Protein AF-A0A3L6SNG1-F1 (afdb_monomer)

Nearest PDB structures (foldseek):
  6ur2-assembly1_A  TM=4.550E-01  e=5.299E-01  Geobacillus stearothermophilus
  4ds4-assembly1_A  TM=4.408E-01  e=6.503E-01  Geobacillus kaustophilus HTA426

InterPro domains:
  IPR027806 Harbinger transposase-derived nuclease domain [PF13359] (177-344)
  IPR045249 Putative nuclease HARBI1-like [PTHR22930] (48-344)

pLDDT: mean 82.24, std 19.88, range [29.55, 98.56]

Foldseek 3Di:
DDDDDDDDDDDDDDDDDDDDDDPPPDPPDPDDDDDDPLVVLLVLLVVLPDDPQSNDPCSQQVFDPVLLVVLLVQQVPQLCVLCVVVPFPAFLVRHGDDSSRLSSLLSNCQQVLDQLVSSCSSRVHDSVSSVSSNLSSLVSCVVRLVVLQAADDPVVQVVLQVLLCVPLVDHLERWAKDKDWQFADDPPDPPDCQQQAPVGTRTKMKIFTATQLLATHDIDTLGHRHDFPQVSCCPDPVNVCVVVCNPQVDWDDDPPDDPPDIQTRAHEYEPSHDDDSRYDYQDPDPDDDPVSVSVNRSSVVRNVSNVVSVVVLCNRRVSRVDHHYPDDSVVVRSSSVSSSSSVSSCVVVVTPSDPPPVVVVVPD

Structure (mmCIF, N/CA/C/O backbone):
data_AF-A0A3L6SNG1-F1
#
_entry.id   AF-A0A3L6SNG1-F1
#
loop_
_atom_site.group_PDB
_atom_site.id
_atom_site.type_symbol
_atom_site.label_atom_id
_atom_site.label_alt_id
_atom_site.label_comp_id
_atom_site.label_asym_id
_atom_site.label_entity_id
_atom_site.label_seq_id
_atom_site.pdbx_PDB_ins_code
_atom_site.Cartn_x
_atom_site.Cartn_y
_atom_site.Cartn_z
_atom_si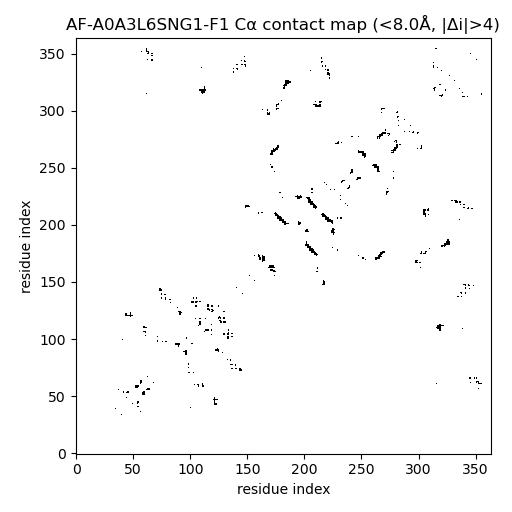te.occupancy
_atom_site.B_iso_or_equiv
_atom_site.auth_seq_id
_atom_site.auth_comp_id
_atom_site.auth_asym_id
_atom_site.auth_atom_id
_atom_site.pdbx_PDB_model_num
ATOM 1 N N . MET A 1 1 ? 42.641 -11.233 -76.410 1.00 40.47 1 MET A N 1
ATOM 2 C CA . MET A 1 1 ? 44.031 -11.012 -75.963 1.00 40.47 1 MET A CA 1
ATOM 3 C C . MET A 1 1 ? 44.508 -12.249 -75.218 1.00 40.47 1 MET A C 1
ATOM 5 O O . MET A 1 1 ? 43.863 -12.643 -74.260 1.00 40.47 1 MET A O 1
ATOM 9 N N . ALA A 1 2 ? 45.592 -12.864 -75.681 1.00 36.88 2 ALA A N 1
ATOM 10 C CA . ALA A 1 2 ? 46.462 -13.746 -74.895 1.00 36.88 2 ALA A CA 1
ATOM 11 C C . ALA A 1 2 ? 47.822 -13.006 -74.772 1.00 36.88 2 ALA A C 1
ATOM 13 O O . ALA A 1 2 ? 48.064 -12.143 -75.624 1.00 36.88 2 ALA A O 1
ATOM 14 N N . PRO A 1 3 ? 48.693 -13.273 -73.771 1.00 44.22 3 PRO A N 1
ATOM 15 C CA . PRO A 1 3 ? 49.344 -14.581 -73.668 1.00 44.22 3 PRO A CA 1
ATOM 16 C C . PRO A 1 3 ? 49.613 -15.124 -72.249 1.00 44.22 3 PRO A C 1
ATOM 18 O O . PRO A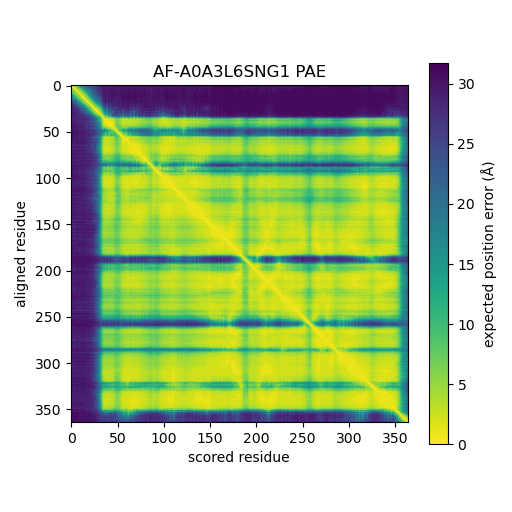 1 3 ? 49.761 -14.403 -71.267 1.00 44.22 3 PRO A O 1
ATOM 21 N N . LEU A 1 4 ? 49.766 -16.449 -72.215 1.00 41.97 4 LEU A N 1
ATOM 22 C CA . LEU A 1 4 ? 50.391 -17.261 -71.171 1.00 41.97 4 LEU A CA 1
ATOM 23 C C . LEU A 1 4 ? 51.931 -17.235 -71.310 1.00 41.97 4 LEU A C 1
ATOM 25 O O . LEU A 1 4 ? 52.454 -17.364 -72.416 1.00 41.97 4 LEU A O 1
ATOM 29 N N . ARG A 1 5 ? 52.651 -17.170 -70.184 1.00 36.56 5 ARG A N 1
ATOM 30 C CA . ARG A 1 5 ? 54.054 -17.603 -69.958 1.00 36.56 5 ARG A CA 1
ATOM 31 C C . ARG A 1 5 ? 54.128 -18.007 -68.478 1.00 36.56 5 ARG A C 1
ATOM 33 O O . ARG A 1 5 ? 53.522 -17.332 -67.663 1.00 36.56 5 ARG A O 1
ATOM 40 N N . GLY A 1 6 ? 54.808 -19.041 -68.002 1.00 34.81 6 GLY A N 1
ATOM 41 C CA . GLY A 1 6 ? 55.804 -19.967 -68.531 1.00 34.81 6 GLY A CA 1
ATOM 42 C C . GLY A 1 6 ? 56.365 -20.737 -67.318 1.00 34.81 6 GLY A C 1
ATOM 43 O O . GLY A 1 6 ? 56.317 -20.247 -66.193 1.00 34.81 6 GLY A O 1
ATOM 44 N N . ALA A 1 7 ? 56.816 -21.968 -67.534 1.00 34.78 7 ALA A N 1
ATOM 45 C CA . ALA A 1 7 ? 56.984 -23.005 -66.519 1.00 34.78 7 ALA A CA 1
ATOM 46 C C . ALA A 1 7 ? 58.338 -23.037 -65.764 1.00 34.78 7 ALA A C 1
ATOM 48 O O . ALA A 1 7 ? 59.358 -22.571 -66.259 1.00 34.78 7 ALA A O 1
ATOM 49 N N . ASN A 1 8 ? 58.312 -23.787 -64.649 1.00 33.97 8 ASN A N 1
ATOM 50 C CA . ASN A 1 8 ? 59.353 -24.660 -64.067 1.00 33.97 8 ASN A CA 1
ATOM 51 C C . ASN A 1 8 ? 60.577 -24.079 -63.328 1.00 33.97 8 ASN A C 1
ATOM 53 O O . ASN A 1 8 ? 61.503 -23.564 -63.945 1.00 33.97 8 ASN A O 1
ATOM 57 N N . ARG A 1 9 ? 60.720 -24.473 -62.045 1.00 33.94 9 ARG A N 1
ATOM 58 C CA . ARG A 1 9 ? 61.833 -25.336 -61.571 1.00 33.94 9 ARG A CA 1
ATOM 59 C C . ARG A 1 9 ? 61.641 -25.847 -60.129 1.00 33.94 9 ARG A C 1
ATOM 61 O O . ARG A 1 9 ? 61.506 -25.079 -59.188 1.00 33.94 9 ARG A O 1
ATOM 68 N N . ARG A 1 10 ? 61.696 -27.177 -59.974 1.00 37.53 10 ARG A N 1
ATOM 69 C CA . ARG A 1 10 ? 61.865 -27.927 -58.710 1.00 37.53 10 ARG A CA 1
ATOM 70 C C . ARG A 1 10 ? 63.306 -27.803 -58.189 1.00 37.53 10 ARG A C 1
ATOM 72 O O . ARG A 1 10 ? 64.216 -27.909 -59.007 1.00 37.53 10 ARG A O 1
ATOM 79 N N . LYS A 1 11 ? 63.512 -27.789 -56.859 1.00 33.72 11 LYS A N 1
ATOM 80 C CA . LYS A 1 11 ? 64.652 -28.450 -56.173 1.00 33.72 11 LYS A CA 1
ATOM 81 C C . LYS A 1 11 ? 64.389 -28.698 -54.662 1.00 33.72 11 LYS A C 1
ATOM 83 O O . LYS A 1 11 ? 64.161 -27.767 -53.911 1.00 33.72 11 LYS A O 1
ATOM 88 N N . ARG A 1 12 ? 64.401 -30.000 -54.323 1.00 30.02 12 ARG A N 1
ATOM 89 C CA . ARG A 1 12 ? 64.713 -30.788 -53.094 1.00 30.02 12 ARG A CA 1
ATOM 90 C C . ARG A 1 12 ? 64.570 -30.238 -51.645 1.00 30.02 12 ARG A C 1
ATOM 92 O O . ARG A 1 12 ? 65.152 -29.225 -51.293 1.00 30.02 12 ARG A O 1
ATOM 99 N N . LYS A 1 13 ? 63.920 -31.083 -50.812 1.00 36.22 13 LYS A N 1
ATOM 100 C CA . LYS A 1 13 ? 63.938 -31.217 -49.325 1.00 36.22 13 LYS A CA 1
ATOM 101 C C . LYS A 1 13 ? 65.333 -31.615 -48.771 1.00 36.22 13 LYS A C 1
ATOM 103 O O . LYS A 1 13 ? 66.110 -32.175 -49.548 1.00 36.22 13 LYS A O 1
ATOM 108 N N . PRO A 1 14 ? 65.637 -31.376 -47.475 1.00 38.41 14 PRO A N 1
ATOM 109 C CA . PRO A 1 14 ? 65.323 -32.292 -46.343 1.00 38.41 14 PRO A CA 1
ATOM 110 C C . PRO A 1 14 ? 64.703 -31.505 -45.148 1.00 38.41 14 PRO A C 1
ATOM 112 O O . PRO A 1 14 ? 64.623 -30.291 -45.227 1.00 38.41 14 PRO A O 1
ATOM 115 N N . GLU A 1 15 ? 64.141 -32.024 -44.054 1.00 29.70 15 GLU A N 1
ATOM 116 C CA . GLU A 1 15 ? 64.206 -33.305 -43.342 1.00 29.70 15 GLU A CA 1
ATOM 117 C C . GLU A 1 15 ? 62.973 -33.419 -42.401 1.00 29.70 15 GLU A C 1
ATOM 119 O O . GLU A 1 15 ? 62.236 -32.453 -42.209 1.00 29.70 15 GLU A O 1
ATOM 124 N N . ARG A 1 16 ? 62.694 -34.616 -41.869 1.00 39.22 16 ARG A N 1
ATOM 125 C CA . ARG A 1 16 ? 61.494 -34.978 -41.080 1.00 39.22 16 ARG A CA 1
ATOM 126 C C . ARG A 1 16 ? 61.564 -34.522 -39.612 1.00 39.22 16 ARG A C 1
ATOM 128 O O . ARG A 1 16 ? 62.551 -34.806 -38.946 1.00 39.22 16 ARG A O 1
ATOM 135 N N . SER A 1 17 ? 60.432 -34.067 -39.066 1.00 32.41 17 SER A N 1
ATOM 136 C CA . SER A 1 17 ? 60.020 -34.323 -37.673 1.00 32.41 17 SER A CA 1
ATOM 137 C C . SER A 1 17 ? 58.486 -34.490 -37.576 1.00 32.41 17 SER A C 1
ATOM 139 O O . SER A 1 17 ? 57.745 -34.069 -38.461 1.00 32.41 17 SER A O 1
ATOM 141 N N . LEU A 1 18 ? 58.054 -35.262 -36.575 1.00 36.03 18 LEU A N 1
ATOM 142 C CA . LEU A 1 18 ? 56.771 -35.975 -36.392 1.00 36.03 18 LEU A CA 1
ATOM 143 C C . LEU A 1 18 ? 55.574 -35.075 -35.961 1.00 36.03 18 LEU A C 1
ATOM 145 O O . LEU A 1 18 ? 55.781 -33.896 -35.686 1.00 36.03 18 LEU A O 1
ATOM 149 N N . PRO A 1 19 ? 54.316 -35.584 -35.946 1.00 34.09 19 PRO A N 1
ATOM 150 C CA . PRO A 1 19 ? 53.109 -34.774 -36.108 1.00 34.09 19 PRO A CA 1
ATOM 151 C C . PRO A 1 19 ? 52.587 -34.196 -34.786 1.00 34.09 19 PRO A C 1
ATOM 153 O O . PRO A 1 19 ? 52.365 -34.927 -33.824 1.00 34.09 19 PRO A O 1
ATOM 156 N N . ALA A 1 20 ? 52.295 -32.895 -34.769 1.00 34.16 20 ALA A N 1
ATOM 157 C CA . ALA A 1 20 ? 51.545 -32.258 -33.694 1.00 34.16 20 ALA A CA 1
ATOM 158 C C . ALA A 1 20 ? 50.092 -32.034 -34.143 1.00 34.16 20 ALA A C 1
ATOM 160 O O . ALA A 1 20 ? 49.801 -31.140 -34.929 1.00 34.16 20 ALA A O 1
ATOM 161 N N . GLN A 1 21 ? 49.235 -32.939 -33.669 1.00 35.19 21 GLN A N 1
ATOM 162 C CA . GLN A 1 21 ? 47.848 -32.739 -33.236 1.00 35.19 21 GLN A CA 1
ATOM 163 C C . GLN A 1 21 ? 46.942 -31.852 -34.106 1.00 35.19 21 GLN A C 1
ATOM 165 O O . GLN A 1 21 ? 47.048 -30.629 -34.146 1.00 35.19 21 GLN A O 1
ATOM 170 N N . ALA A 1 22 ? 45.956 -32.512 -34.719 1.00 34.38 22 ALA A N 1
ATOM 171 C CA . ALA A 1 22 ? 44.750 -31.892 -35.239 1.00 34.38 22 ALA A CA 1
ATOM 172 C C . ALA A 1 22 ? 44.170 -30.916 -34.203 1.00 34.38 22 ALA A C 1
ATOM 174 O O . ALA A 1 22 ? 43.747 -31.327 -33.122 1.00 34.38 22 ALA A O 1
ATOM 175 N N . GLN A 1 23 ? 44.148 -29.625 -34.538 1.00 33.44 23 GLN A N 1
ATOM 176 C CA . GLN A 1 23 ? 43.319 -28.666 -33.825 1.00 33.44 23 GLN A CA 1
ATOM 177 C C . GLN A 1 23 ? 41.869 -29.073 -34.066 1.00 33.44 23 GLN A C 1
ATOM 179 O O . GLN A 1 23 ? 41.330 -28.897 -35.159 1.00 33.44 23 GLN A O 1
ATOM 184 N N . ALA A 1 24 ? 41.272 -29.676 -33.041 1.00 35.22 24 ALA A N 1
ATOM 185 C CA . ALA A 1 24 ? 39.841 -29.853 -32.942 1.00 35.22 24 ALA A CA 1
ATOM 186 C C . ALA A 1 24 ? 39.194 -28.480 -33.150 1.00 35.22 24 ALA A C 1
ATOM 188 O O . ALA A 1 24 ? 39.326 -27.584 -32.315 1.00 35.22 24 ALA A O 1
ATOM 189 N N . GLN A 1 25 ? 38.539 -28.300 -34.297 1.00 38.25 25 GLN A N 1
ATOM 190 C CA . GLN A 1 25 ? 37.582 -27.220 -34.464 1.00 38.25 25 GLN A CA 1
ATOM 191 C C . GLN A 1 25 ? 36.550 -27.396 -33.354 1.00 38.25 25 GLN A C 1
ATOM 193 O O . GLN A 1 25 ? 35.898 -28.439 -33.271 1.00 38.25 25 GLN A O 1
ATOM 198 N N . ALA A 1 26 ? 36.468 -26.405 -32.466 1.00 36.25 26 ALA A N 1
ATOM 199 C CA . ALA A 1 26 ? 35.429 -26.359 -31.455 1.00 36.25 26 ALA A CA 1
ATOM 200 C C . ALA A 1 26 ? 34.074 -26.534 -32.160 1.00 36.25 26 ALA A C 1
ATOM 202 O O . ALA A 1 26 ? 33.868 -25.925 -33.218 1.00 36.25 26 ALA A O 1
ATOM 203 N N . PRO A 1 27 ? 33.171 -27.377 -31.630 1.00 41.19 27 PRO A N 1
ATOM 204 C CA . PRO A 1 27 ? 31.856 -27.538 -32.224 1.00 41.19 27 PRO A CA 1
ATOM 205 C C . PRO A 1 27 ? 31.197 -26.156 -32.323 1.00 41.19 27 PRO A C 1
ATOM 207 O O . PRO A 1 27 ? 31.397 -25.328 -31.426 1.00 41.19 27 PRO A O 1
ATOM 210 N N . PRO A 1 28 ? 30.451 -25.870 -33.405 1.00 40.75 28 PRO A N 1
ATOM 211 C CA . PRO A 1 28 ? 29.768 -24.596 -33.532 1.00 40.75 28 PRO A CA 1
ATOM 212 C C . PRO A 1 28 ? 28.884 -24.425 -32.301 1.00 40.75 28 PRO A C 1
ATOM 214 O O . PRO A 1 28 ? 28.058 -25.289 -31.999 1.00 40.75 28 PRO A O 1
ATOM 217 N N . VAL A 1 29 ? 29.115 -23.335 -31.566 1.00 39.91 29 VAL A N 1
ATOM 218 C CA . VAL A 1 29 ? 28.291 -22.944 -30.423 1.00 39.91 29 VAL A CA 1
ATOM 219 C C . VAL A 1 29 ? 26.838 -22.994 -30.897 1.00 39.91 29 VAL A C 1
ATOM 221 O O . VAL A 1 29 ? 26.525 -22.324 -31.888 1.00 39.91 29 VAL A O 1
ATOM 224 N N . PRO A 1 30 ? 25.964 -23.798 -30.267 1.00 38.47 30 PRO A N 1
ATOM 225 C CA . PRO A 1 30 ? 24.567 -23.845 -30.654 1.00 38.47 30 PRO A CA 1
ATOM 226 C C . PRO A 1 30 ? 24.008 -22.427 -30.583 1.00 38.47 30 PRO A C 1
ATOM 228 O O . PRO A 1 30 ? 24.044 -21.790 -29.529 1.00 38.47 30 PRO A O 1
ATOM 231 N N . GLN A 1 31 ? 23.527 -21.905 -31.710 1.00 43.50 31 GLN A N 1
ATOM 232 C CA . GLN A 1 31 ? 22.723 -20.691 -31.687 1.00 43.50 31 GLN A CA 1
ATOM 233 C C . GLN A 1 31 ? 21.464 -21.003 -30.866 1.00 43.50 31 GLN A C 1
ATOM 235 O O . GLN A 1 31 ? 20.774 -21.970 -31.201 1.00 43.50 31 GLN A O 1
ATOM 240 N N . PRO A 1 32 ? 21.149 -20.247 -29.798 1.00 36.47 32 PRO A N 1
ATOM 241 C CA . PRO A 1 32 ? 19.948 -20.516 -29.028 1.00 36.47 32 PRO A CA 1
ATOM 242 C C . PRO A 1 32 ? 18.727 -20.212 -29.896 1.00 36.47 32 PRO A C 1
ATOM 244 O O . PRO A 1 32 ? 18.492 -19.067 -30.286 1.00 36.47 32 PRO A O 1
ATOM 247 N N . LEU A 1 33 ? 17.951 -21.250 -30.196 1.00 44.72 33 LEU A N 1
ATOM 248 C CA . LEU A 1 33 ? 16.566 -21.127 -30.632 1.00 44.72 33 LEU A CA 1
ATOM 249 C C . LEU A 1 33 ? 15.807 -20.349 -29.544 1.00 44.72 33 LEU A C 1
ATOM 251 O O . LEU A 1 33 ? 15.700 -20.842 -28.429 1.00 44.72 33 LEU A O 1
ATOM 255 N N . ALA A 1 34 ? 15.377 -19.123 -29.869 1.00 50.34 34 ALA A N 1
ATOM 256 C CA . ALA A 1 34 ? 14.524 -18.218 -29.082 1.00 50.34 34 ALA A CA 1
ATOM 257 C C . ALA A 1 34 ? 14.583 -18.416 -27.548 1.00 50.34 34 ALA A C 1
ATOM 259 O O . ALA A 1 34 ? 13.686 -19.012 -26.959 1.00 50.34 34 ALA A O 1
ATOM 260 N N . GLY A 1 35 ? 15.651 -17.921 -26.910 1.00 59.41 35 GLY A N 1
ATOM 261 C CA . GLY A 1 35 ? 15.773 -17.926 -25.445 1.00 59.41 35 GLY A CA 1
ATOM 262 C C . GLY A 1 35 ? 14.684 -17.094 -24.756 1.00 59.41 35 GLY A C 1
ATOM 263 O O . GLY A 1 35 ? 14.123 -16.183 -25.371 1.00 59.41 35 GLY A O 1
ATOM 264 N N . ASP A 1 36 ? 14.405 -17.400 -23.485 1.00 82.81 36 ASP A N 1
ATOM 265 C CA . ASP A 1 36 ? 13.468 -16.631 -22.661 1.00 82.81 36 ASP A CA 1
ATOM 266 C C . ASP A 1 36 ? 13.866 -15.145 -22.652 1.00 82.81 36 ASP A C 1
ATOM 268 O O . ASP A 1 36 ? 15.050 -14.793 -22.606 1.00 82.81 36 ASP A O 1
ATOM 272 N N . TRP A 1 37 ? 12.872 -14.255 -22.712 1.00 88.56 37 TRP A N 1
ATOM 273 C CA . TRP A 1 37 ? 13.093 -12.808 -22.667 1.00 88.56 37 TRP A CA 1
ATOM 274 C C . TRP A 1 37 ? 13.916 -12.418 -21.430 1.00 88.56 37 TRP A C 1
ATOM 276 O O . TRP A 1 37 ? 14.836 -11.602 -21.547 1.00 88.56 37 TRP A O 1
ATOM 286 N N . TRP A 1 38 ? 13.656 -13.060 -20.282 1.00 88.06 38 TRP A N 1
ATOM 287 C CA . TRP A 1 38 ? 14.406 -12.818 -19.050 1.00 88.06 38 TRP A CA 1
ATOM 288 C C . TRP A 1 38 ? 15.893 -13.142 -19.204 1.00 88.06 38 TRP A C 1
ATOM 290 O O . TRP A 1 38 ? 16.712 -12.331 -18.797 1.00 88.06 38 TRP A O 1
ATOM 300 N N . ASP A 1 39 ? 16.273 -14.239 -19.864 1.00 85.50 39 ASP A N 1
ATOM 301 C CA . ASP A 1 39 ? 17.686 -14.591 -20.081 1.00 85.50 39 ASP A CA 1
ATOM 302 C C . ASP A 1 39 ? 18.421 -13.562 -20.948 1.00 85.50 39 ASP A C 1
ATOM 304 O O . ASP A 1 39 ? 19.629 -13.340 -20.825 1.00 85.50 39 ASP A O 1
ATOM 308 N N . ALA A 1 40 ? 17.716 -12.944 -21.896 1.00 85.06 40 ALA A N 1
ATOM 309 C CA . ALA A 1 40 ? 18.272 -11.854 -22.687 1.00 85.06 40 ALA A CA 1
ATOM 310 C C . ALA A 1 40 ? 18.381 -10.561 -21.864 1.00 85.06 40 ALA A C 1
ATOM 312 O O . ALA A 1 40 ? 19.375 -9.844 -21.982 1.00 85.06 40 ALA A O 1
ATOM 313 N N . PHE A 1 41 ? 17.380 -10.264 -21.036 1.00 86.38 41 PHE A N 1
ATOM 314 C CA . PHE A 1 41 ? 17.349 -9.080 -20.180 1.00 86.38 41 PHE A CA 1
ATOM 315 C C . PHE A 1 41 ? 18.385 -9.152 -19.046 1.00 86.38 41 PHE A C 1
ATOM 317 O O . PHE A 1 41 ? 19.175 -8.224 -18.872 1.00 86.38 41 PHE A O 1
ATOM 324 N N . SER A 1 42 ? 18.455 -10.274 -18.331 1.00 85.00 42 SER A N 1
ATOM 325 C CA . SER A 1 42 ? 19.366 -10.516 -17.208 1.00 85.00 42 SER A CA 1
ATOM 326 C C . SER A 1 42 ? 20.831 -10.467 -17.633 1.00 85.00 42 SER A C 1
ATOM 328 O O . SER A 1 42 ? 21.658 -9.906 -16.921 1.00 85.00 42 SER A O 1
ATOM 330 N N . ARG A 1 43 ? 21.169 -10.944 -18.840 1.00 82.00 43 ARG A N 1
ATOM 331 C CA . ARG A 1 43 ? 22.521 -10.790 -19.405 1.00 82.00 43 ARG A CA 1
ATOM 332 C C . ARG A 1 43 ? 22.901 -9.332 -19.644 1.00 82.00 43 ARG A C 1
ATOM 334 O O . ARG A 1 43 ? 24.053 -8.967 -19.422 1.00 82.00 43 ARG A O 1
ATOM 341 N N . ARG A 1 44 ? 21.953 -8.498 -20.087 1.00 79.50 44 ARG A N 1
ATOM 342 C CA . ARG A 1 44 ? 22.189 -7.052 -20.238 1.00 79.50 44 ARG A CA 1
ATOM 343 C C . ARG A 1 44 ? 22.375 -6.387 -18.881 1.00 79.50 44 ARG A C 1
ATOM 345 O O . ARG A 1 44 ? 23.290 -5.589 -18.740 1.00 79.50 44 ARG A O 1
ATOM 352 N N . LEU A 1 45 ? 21.564 -6.771 -17.895 1.00 77.94 45 LEU A N 1
ATOM 353 C CA . LEU A 1 45 ? 21.690 -6.305 -16.517 1.00 77.94 45 LEU A CA 1
ATOM 354 C C . LEU A 1 45 ? 23.060 -6.682 -15.928 1.00 77.94 45 LEU A C 1
ATOM 356 O O . LEU A 1 45 ? 23.762 -5.811 -15.431 1.00 77.94 45 LEU A O 1
ATOM 360 N N . ALA A 1 46 ? 23.487 -7.941 -16.072 1.00 71.56 46 ALA A N 1
ATOM 361 C CA . ALA A 1 46 ? 24.767 -8.460 -15.581 1.00 71.56 46 ALA A CA 1
ATOM 362 C C . ALA A 1 46 ? 25.996 -7.781 -16.211 1.00 71.56 46 ALA A C 1
ATOM 364 O O . ALA A 1 46 ? 27.015 -7.601 -15.544 1.00 71.56 46 ALA A O 1
ATOM 365 N N . ALA A 1 47 ? 25.905 -7.362 -17.478 1.00 67.56 47 ALA A N 1
ATOM 366 C CA . ALA A 1 47 ? 26.977 -6.631 -18.153 1.00 67.56 47 ALA A CA 1
ATOM 367 C C . ALA A 1 47 ? 27.267 -5.254 -17.516 1.00 67.56 47 ALA A C 1
ATOM 369 O O . ALA A 1 47 ? 28.352 -4.710 -17.712 1.00 67.56 47 ALA A O 1
ATOM 370 N N . GLY A 1 48 ? 26.321 -4.710 -16.744 1.00 60.78 48 GLY A N 1
ATOM 371 C CA . GLY A 1 48 ? 26.420 -3.420 -16.064 1.00 60.78 48 GLY A CA 1
ATOM 372 C C . GLY A 1 48 ? 26.970 -3.449 -14.631 1.00 60.78 48 GLY A C 1
ATOM 373 O O . GLY A 1 48 ? 26.884 -2.426 -13.962 1.00 60.78 48 GLY A O 1
ATOM 374 N N . GLN A 1 49 ? 27.521 -4.580 -14.163 1.00 58.38 49 GLN A N 1
ATOM 375 C CA . GLN A 1 49 ? 27.953 -4.824 -12.768 1.00 58.38 49 GLN A CA 1
ATOM 376 C C . GLN A 1 49 ? 26.859 -4.612 -11.692 1.00 58.38 49 GLN A C 1
ATOM 378 O O . GLN A 1 49 ? 27.036 -3.793 -10.790 1.00 58.38 49 GLN A O 1
ATOM 383 N N . PRO A 1 50 ? 25.731 -5.340 -11.744 1.00 55.19 50 PRO A N 1
ATOM 384 C CA . PRO A 1 50 ? 24.684 -5.250 -10.731 1.00 55.19 50 PRO A CA 1
ATOM 385 C C . PRO A 1 50 ? 25.063 -6.024 -9.455 1.00 55.19 50 PRO A C 1
ATOM 387 O O . PRO A 1 50 ? 25.963 -6.870 -9.468 1.00 55.19 50 PRO A O 1
ATOM 390 N N . SER A 1 51 ? 24.344 -5.772 -8.356 1.00 55.50 51 SER A N 1
ATOM 391 C CA . SER A 1 51 ? 24.413 -6.603 -7.146 1.00 55.50 51 SER A CA 1
ATOM 392 C C . SER A 1 51 ? 24.011 -8.060 -7.448 1.00 55.50 51 SER A C 1
ATOM 394 O O . SER A 1 51 ? 23.241 -8.323 -8.378 1.00 55.50 51 SER A O 1
ATOM 396 N N . GLU A 1 52 ? 24.505 -9.029 -6.663 1.00 55.28 52 GLU A N 1
ATOM 397 C CA . GLU A 1 52 ? 24.150 -10.459 -6.813 1.00 55.28 52 GLU A CA 1
ATOM 398 C C . GLU A 1 52 ? 22.626 -10.707 -6.768 1.00 55.28 52 GLU A C 1
ATOM 400 O O . GLU A 1 52 ? 22.125 -11.655 -7.371 1.00 55.28 52 GLU A O 1
ATOM 405 N N . GLU A 1 53 ? 21.872 -9.799 -6.140 1.00 54.03 53 GLU A N 1
ATOM 406 C CA . GLU A 1 53 ? 20.412 -9.834 -5.977 1.00 54.03 53 GLU A CA 1
ATOM 407 C C . GLU A 1 53 ? 19.630 -9.739 -7.303 1.00 54.03 53 GLU A C 1
ATOM 409 O O . GLU A 1 53 ? 18.459 -10.115 -7.364 1.00 54.03 53 GLU A O 1
ATOM 414 N N . CYS A 1 54 ? 20.266 -9.288 -8.388 1.00 58.12 54 CYS A N 1
ATOM 415 C CA . CYS A 1 54 ? 19.639 -9.107 -9.700 1.00 58.12 54 CYS A CA 1
ATOM 416 C C . CYS A 1 54 ? 19.714 -10.340 -10.626 1.00 58.12 54 CYS A C 1
ATOM 418 O O . CYS A 1 54 ? 19.259 -10.273 -11.770 1.00 58.12 54 CYS A O 1
ATOM 420 N N . GLN A 1 55 ? 20.317 -11.449 -10.180 1.00 64.19 55 GLN A N 1
ATOM 421 C CA . GLN A 1 55 ? 20.547 -12.626 -11.034 1.00 64.19 55 GLN A CA 1
ATOM 422 C C . GLN A 1 55 ? 19.300 -13.505 -11.212 1.00 64.19 55 GLN A C 1
ATOM 424 O O . GLN A 1 55 ? 19.149 -14.151 -12.250 1.00 64.19 55 GLN A O 1
ATOM 429 N N . ASN A 1 56 ? 18.390 -13.512 -10.233 1.00 81.81 56 ASN A N 1
ATOM 430 C CA . ASN A 1 56 ? 17.128 -14.244 -10.296 1.00 81.81 56 ASN A CA 1
ATOM 431 C C . ASN A 1 56 ? 15.954 -13.271 -10.513 1.00 81.81 56 ASN A C 1
ATOM 433 O O . ASN A 1 56 ? 15.923 -12.171 -9.965 1.00 81.81 56 ASN A O 1
ATOM 437 N N . PHE A 1 57 ? 14.985 -13.680 -11.332 1.00 87.31 57 PHE A N 1
ATOM 438 C CA . PHE A 1 57 ? 13.789 -12.906 -11.659 1.00 87.31 57 PHE A CA 1
ATOM 439 C C . PHE A 1 57 ? 13.021 -12.495 -10.397 1.00 87.31 57 PHE A C 1
ATOM 441 O O . PHE A 1 57 ? 12.686 -11.327 -10.205 1.00 87.31 57 PHE A O 1
ATOM 448 N N . GLU A 1 58 ? 12.774 -13.465 -9.516 1.00 86.94 58 GLU A N 1
ATOM 449 C CA . GLU A 1 58 ? 11.959 -13.264 -8.319 1.00 86.94 58 GLU A CA 1
ATOM 450 C C . GLU A 1 58 ? 12.669 -12.390 -7.286 1.00 86.94 58 GLU A C 1
ATOM 452 O O . GLU A 1 58 ? 12.016 -11.602 -6.613 1.00 86.94 58 GLU A O 1
ATOM 457 N N . THR A 1 59 ? 14.001 -12.450 -7.196 1.00 84.62 59 THR A N 1
ATOM 458 C CA . THR A 1 59 ? 14.766 -11.570 -6.299 1.00 84.62 59 THR A CA 1
ATOM 459 C C . THR A 1 59 ? 14.848 -10.147 -6.849 1.00 84.62 59 THR A C 1
ATOM 461 O O . THR A 1 59 ? 14.705 -9.190 -6.091 1.00 84.62 59 THR A O 1
ATOM 464 N N . ALA A 1 60 ? 14.997 -9.995 -8.169 1.00 86.00 60 ALA A N 1
ATOM 465 C CA . ALA A 1 60 ? 15.083 -8.696 -8.831 1.00 86.00 60 ALA A CA 1
ATOM 466 C C . ALA A 1 60 ? 13.763 -7.908 -8.758 1.00 86.00 60 ALA A C 1
ATOM 468 O O . ALA A 1 60 ? 13.755 -6.707 -8.463 1.00 86.00 60 ALA A O 1
ATOM 469 N N . PHE A 1 61 ? 12.636 -8.576 -9.024 1.00 89.88 61 PHE A N 1
ATOM 470 C CA . PHE A 1 61 ? 11.325 -7.926 -9.093 1.00 89.88 61 PHE A CA 1
ATOM 471 C C . PHE A 1 61 ? 10.451 -8.135 -7.856 1.00 89.88 61 PHE A C 1
ATOM 473 O O . PHE A 1 61 ? 9.414 -7.480 -7.749 1.00 89.88 61 PHE A O 1
ATOM 480 N N . LYS A 1 62 ? 10.846 -9.022 -6.932 1.00 90.00 62 LYS A N 1
ATOM 481 C CA . LYS A 1 62 ? 10.061 -9.404 -5.742 1.00 90.00 62 LYS A CA 1
ATOM 482 C C . LYS A 1 62 ? 8.622 -9.794 -6.087 1.00 90.00 62 LYS A C 1
ATOM 484 O O . LYS A 1 62 ? 7.674 -9.445 -5.383 1.00 90.00 62 LYS A O 1
ATOM 489 N N . MET A 1 63 ? 8.468 -10.470 -7.223 1.00 93.06 63 MET A N 1
ATOM 490 C CA . MET A 1 63 ? 7.204 -10.985 -7.739 1.00 93.06 63 MET A CA 1
ATOM 491 C C . MET A 1 63 ? 7.459 -12.156 -8.683 1.00 93.06 63 MET A C 1
ATOM 493 O O . MET A 1 63 ? 8.531 -12.273 -9.281 1.00 93.06 63 MET A O 1
ATOM 497 N N . SER A 1 64 ? 6.448 -12.998 -8.843 1.00 92.69 64 SER A N 1
ATOM 498 C CA . SER A 1 64 ? 6.451 -14.121 -9.770 1.00 92.69 64 SER A CA 1
ATOM 499 C C . SER A 1 64 ? 6.362 -13.666 -11.230 1.00 92.69 64 SER A C 1
ATOM 501 O O . SER A 1 64 ? 5.859 -12.583 -11.559 1.00 92.69 64 SER A O 1
ATOM 503 N N . ARG A 1 65 ? 6.779 -14.547 -12.147 1.00 91.62 65 ARG A N 1
ATOM 504 C CA . ARG A 1 65 ? 6.634 -14.327 -13.596 1.00 91.62 65 ARG A CA 1
ATOM 505 C C . ARG A 1 65 ? 5.170 -14.123 -14.003 1.00 91.62 65 ARG A C 1
ATOM 507 O O . ARG A 1 65 ? 4.879 -13.247 -14.808 1.00 91.62 65 ARG A O 1
ATOM 514 N N . LYS A 1 66 ? 4.246 -14.865 -13.380 1.00 94.25 66 LYS A N 1
ATOM 515 C CA . LYS A 1 66 ? 2.791 -14.741 -13.587 1.00 94.25 66 LYS A CA 1
ATOM 516 C C . LYS A 1 66 ? 2.308 -13.314 -13.315 1.00 94.25 66 LYS A C 1
ATOM 518 O O . LYS A 1 66 ? 1.586 -12.746 -14.133 1.00 94.25 66 LYS A O 1
ATOM 523 N N . THR A 1 67 ? 2.716 -12.730 -12.190 1.00 95.06 67 THR A N 1
ATOM 524 C CA . THR A 1 67 ? 2.351 -11.355 -11.823 1.00 95.06 67 THR A CA 1
ATOM 525 C C . THR A 1 67 ? 2.951 -10.339 -12.779 1.00 95.06 67 THR A C 1
ATOM 527 O O . THR A 1 67 ? 2.259 -9.423 -13.220 1.00 95.06 67 THR A O 1
ATOM 530 N N . PHE A 1 68 ? 4.216 -10.510 -13.151 1.00 95.50 68 PHE A N 1
ATOM 531 C CA . PHE A 1 68 ? 4.863 -9.629 -14.117 1.00 95.50 68 PHE A CA 1
ATOM 532 C C . PHE A 1 68 ? 4.179 -9.654 -15.489 1.00 95.50 68 PHE A C 1
ATOM 534 O O . PHE A 1 68 ? 3.921 -8.598 -16.072 1.00 95.50 68 PHE A O 1
ATOM 541 N N . ASP A 1 69 ? 3.841 -10.840 -15.993 1.00 94.75 69 ASP A N 1
ATOM 542 C CA . ASP A 1 69 ? 3.159 -10.994 -17.277 1.00 94.75 69 ASP A CA 1
ATOM 543 C C . ASP A 1 69 ? 1.748 -10.380 -17.219 1.00 94.75 69 ASP A C 1
ATOM 545 O O . ASP A 1 69 ? 1.329 -9.688 -18.154 1.00 94.75 69 ASP A O 1
ATOM 549 N N . TYR A 1 70 ? 1.043 -10.538 -16.088 1.00 96.31 70 TYR A N 1
ATOM 550 C CA . TYR A 1 70 ? -0.220 -9.841 -15.831 1.00 96.31 70 TYR A CA 1
ATOM 551 C C . TYR A 1 70 ? -0.043 -8.320 -15.888 1.00 96.31 70 TYR A C 1
ATOM 553 O O . TYR A 1 70 ? -0.767 -7.661 -16.636 1.00 96.31 70 TYR A O 1
ATOM 561 N N . LEU A 1 71 ? 0.945 -7.758 -15.181 1.00 95.38 71 LEU A N 1
ATOM 562 C CA . LEU A 1 71 ? 1.237 -6.320 -15.195 1.00 95.38 71 LEU A CA 1
ATOM 563 C C . LEU A 1 71 ? 1.521 -5.814 -16.610 1.00 95.38 71 LEU A C 1
ATOM 565 O O . LEU A 1 71 ? 0.948 -4.806 -17.029 1.00 95.38 71 LEU A O 1
ATOM 569 N N . CYS A 1 72 ? 2.355 -6.532 -17.365 1.00 94.31 72 CYS A N 1
ATOM 570 C CA . CYS A 1 72 ? 2.651 -6.202 -18.754 1.00 94.31 72 CYS A CA 1
ATOM 571 C C . CYS A 1 72 ? 1.374 -6.188 -19.598 1.00 94.31 72 CYS A C 1
ATOM 573 O O . CYS A 1 72 ? 1.153 -5.236 -20.346 1.00 94.31 72 CYS A O 1
ATOM 575 N N . SER A 1 73 ? 0.507 -7.195 -19.449 1.00 95.06 73 SER A N 1
ATOM 576 C CA . SER A 1 73 ? -0.765 -7.278 -20.175 1.00 95.06 73 SER A CA 1
ATOM 577 C C . SER A 1 73 ? -1.736 -6.150 -19.806 1.00 95.06 73 SER A C 1
ATOM 579 O O . SER A 1 73 ? -2.355 -5.562 -20.697 1.00 95.06 73 SER A O 1
ATOM 581 N N . LEU A 1 74 ? -1.802 -5.790 -18.520 1.00 93.56 74 LEU A N 1
ATOM 582 C CA . LEU A 1 74 ? -2.710 -4.789 -17.967 1.00 93.56 74 LEU A CA 1
ATOM 583 C C . LEU A 1 74 ? -2.435 -3.396 -18.543 1.00 93.56 74 LEU A C 1
ATOM 585 O O . LEU A 1 74 ? -3.367 -2.663 -18.879 1.00 93.56 74 LEU A O 1
ATOM 589 N N . ILE A 1 75 ? -1.157 -3.031 -18.687 1.00 92.38 75 ILE A N 1
ATOM 590 C CA . ILE A 1 75 ? -0.765 -1.679 -19.106 1.00 92.38 75 ILE A CA 1
ATOM 591 C C . ILE A 1 75 ? -0.396 -1.567 -20.591 1.00 92.38 75 ILE A C 1
ATOM 593 O O . ILE A 1 75 ? -0.284 -0.449 -21.095 1.00 92.38 75 ILE A O 1
ATOM 597 N N . LYS A 1 76 ? -0.212 -2.688 -21.309 1.00 89.38 76 LYS A N 1
ATOM 598 C CA . LYS A 1 76 ? 0.398 -2.751 -22.655 1.00 89.38 76 LYS A CA 1
ATOM 599 C C . LYS A 1 76 ? -0.098 -1.682 -23.626 1.00 89.38 76 LYS A C 1
ATOM 601 O O . LYS A 1 76 ? 0.707 -1.025 -24.287 1.00 89.38 76 LYS A O 1
ATOM 606 N N . GLY A 1 77 ? -1.417 -1.522 -23.728 1.00 86.25 77 GLY A N 1
ATOM 607 C CA . GLY A 1 77 ? -2.053 -0.607 -24.679 1.00 86.25 77 GLY A CA 1
ATOM 608 C C . GLY A 1 77 ? -1.696 0.858 -24.419 1.00 86.25 77 GLY A C 1
ATOM 609 O O . GLY A 1 77 ? -1.148 1.534 -25.293 1.00 86.25 77 GLY A O 1
ATOM 610 N N . ASP A 1 78 ? -1.952 1.340 -23.202 1.00 83.69 78 ASP A N 1
ATOM 611 C CA . ASP A 1 78 ? -1.670 2.732 -22.836 1.00 83.69 78 ASP A CA 1
ATOM 612 C C . ASP A 1 78 ? -0.185 3.011 -22.719 1.00 83.69 78 ASP A C 1
ATOM 614 O O . ASP A 1 78 ? 0.278 4.065 -23.157 1.00 83.69 78 ASP A O 1
ATOM 618 N N . PHE A 1 79 ? 0.566 2.049 -22.196 1.00 83.19 79 PHE A N 1
ATOM 619 C CA . PHE A 1 79 ? 1.997 2.175 -22.009 1.00 83.19 79 PHE A CA 1
ATOM 620 C C . PHE A 1 79 ? 2.720 2.314 -23.350 1.00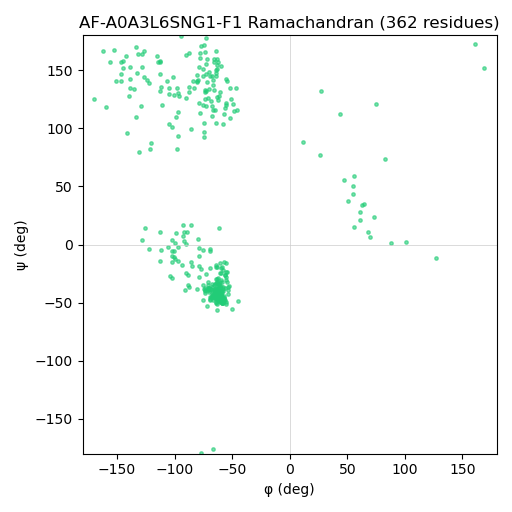 83.19 79 PHE A C 1
ATOM 622 O O . PHE A 1 79 ? 3.549 3.209 -23.521 1.00 83.19 79 PHE A O 1
ATOM 629 N N . THR A 1 80 ? 2.327 1.526 -24.355 1.00 82.25 80 THR A N 1
ATOM 630 C CA . THR A 1 80 ? 2.857 1.648 -25.721 1.00 82.25 80 THR A CA 1
ATOM 631 C C . THR A 1 80 ? 2.493 3.006 -26.326 1.00 82.25 80 THR A C 1
ATOM 633 O O . THR A 1 80 ? 3.362 3.712 -26.833 1.00 82.25 80 THR A O 1
ATOM 636 N N . ARG A 1 81 ? 1.229 3.438 -26.223 1.00 81.31 81 ARG A N 1
ATOM 637 C CA . ARG A 1 81 ? 0.777 4.746 -26.734 1.00 81.31 81 ARG A CA 1
ATOM 638 C C . ARG A 1 81 ? 1.528 5.918 -26.092 1.00 81.31 81 ARG A C 1
ATOM 640 O O . ARG A 1 81 ? 1.944 6.844 -26.781 1.00 81.31 81 ARG A O 1
ATOM 647 N N . LYS A 1 82 ? 1.725 5.880 -24.775 1.00 78.25 82 LYS A N 1
ATOM 648 C CA . LYS A 1 82 ? 2.398 6.939 -24.010 1.00 78.25 82 LYS A CA 1
ATOM 649 C C . LYS A 1 82 ? 3.912 6.985 -24.251 1.00 78.25 82 LYS A C 1
ATOM 651 O O . LYS A 1 82 ? 4.519 8.047 -24.117 1.00 78.25 82 LYS A O 1
ATOM 656 N N . THR A 1 83 ? 4.522 5.866 -24.634 1.00 72.62 83 THR A N 1
ATOM 657 C CA . THR A 1 83 ? 5.964 5.769 -24.922 1.00 72.62 83 THR A CA 1
ATOM 658 C C . THR A 1 83 ? 6.297 5.971 -26.406 1.00 72.62 83 THR A C 1
ATOM 660 O O . THR A 1 83 ? 7.423 6.352 -26.727 1.00 72.62 83 THR A O 1
ATOM 663 N N . GLN A 1 84 ? 5.317 5.853 -27.316 1.00 69.88 84 GLN A N 1
ATOM 664 C CA . GLN A 1 84 ? 5.475 6.088 -28.763 1.00 69.88 84 GLN A CA 1
ATOM 665 C C . GLN A 1 84 ? 6.090 7.452 -29.110 1.00 69.88 84 GLN A C 1
ATOM 667 O O . GLN A 1 84 ? 6.882 7.542 -30.050 1.00 69.88 84 GLN A O 1
ATOM 672 N N . SER A 1 85 ? 5.776 8.511 -28.354 1.00 61.81 85 SER A N 1
ATOM 673 C CA . SER A 1 85 ? 6.325 9.853 -28.608 1.00 61.81 85 SER A CA 1
ATOM 674 C C . SER A 1 85 ? 7.825 9.962 -28.309 1.00 61.81 85 SER A C 1
ATOM 676 O O . SER A 1 85 ? 8.482 10.857 -28.833 1.00 61.81 85 SER A O 1
ATOM 678 N N . PHE A 1 86 ? 8.378 9.051 -27.502 1.00 61.44 86 PHE A N 1
ATOM 679 C CA . PHE A 1 86 ? 9.797 9.023 -27.136 1.00 61.44 86 PHE A CA 1
ATOM 680 C C . PHE A 1 86 ? 10.636 8.129 -28.057 1.00 61.44 86 PHE A C 1
ATOM 682 O O . PHE A 1 86 ? 11.807 7.917 -27.759 1.00 61.44 86 PHE A O 1
ATOM 689 N N . ARG A 1 87 ? 10.030 7.613 -29.148 1.00 52.25 87 ARG A N 1
ATOM 690 C CA . ARG A 1 87 ? 10.606 6.747 -30.196 1.00 52.25 87 ARG A CA 1
ATOM 691 C C . ARG A 1 87 ? 11.982 6.197 -29.827 1.00 52.25 87 ARG A C 1
ATOM 693 O O . ARG A 1 87 ? 13.016 6.721 -30.248 1.00 52.25 87 ARG A O 1
ATOM 700 N N . ASN A 1 88 ? 11.935 5.056 -29.144 1.00 62.50 88 ASN A N 1
ATOM 701 C CA . ASN A 1 88 ? 13.054 4.157 -28.901 1.00 62.50 88 ASN A CA 1
ATOM 702 C C . ASN A 1 88 ? 13.930 4.577 -27.721 1.00 62.50 88 ASN A C 1
ATOM 704 O O . ASN A 1 88 ? 15.086 4.971 -27.899 1.00 62.50 88 ASN A O 1
ATOM 708 N N . PHE A 1 89 ? 13.414 4.380 -26.504 1.00 73.06 89 PHE A N 1
ATOM 709 C CA . PHE A 1 89 ? 14.324 4.033 -25.420 1.00 73.06 89 PHE A CA 1
ATOM 710 C C . PHE A 1 89 ? 15.167 2.858 -25.903 1.00 73.06 89 PHE A C 1
ATOM 712 O O . PHE A 1 89 ? 14.635 1.869 -26.412 1.00 73.06 89 PHE A O 1
ATOM 719 N N . ARG A 1 90 ? 16.482 3.029 -25.839 1.00 77.06 90 ARG A N 1
ATOM 720 C CA . ARG A 1 90 ? 17.441 2.036 -26.293 1.00 77.06 90 ARG A CA 1
ATOM 721 C C . ARG A 1 90 ? 18.373 1.702 -25.154 1.00 77.06 90 ARG A C 1
ATOM 723 O O . ARG A 1 90 ? 18.780 2.603 -24.422 1.00 77.06 90 ARG A O 1
ATOM 730 N N . PHE A 1 91 ? 18.720 0.431 -25.060 1.00 75.75 91 PHE A N 1
ATOM 731 C CA . PHE A 1 91 ? 19.860 -0.012 -24.277 1.00 75.75 91 PHE A CA 1
ATOM 732 C C . PHE A 1 91 ? 21.157 0.565 -24.872 1.00 75.75 91 PHE A C 1
ATOM 734 O O . PHE A 1 91 ? 21.178 1.043 -26.016 1.00 75.75 91 PHE A O 1
ATOM 741 N N . GLY A 1 92 ? 22.260 0.480 -24.125 1.00 68.88 92 GLY A N 1
ATOM 742 C CA . GLY A 1 92 ? 23.587 0.887 -24.608 1.00 68.88 92 GLY A CA 1
ATOM 743 C C . GLY A 1 92 ? 24.025 0.179 -25.903 1.00 68.88 92 GLY A C 1
ATOM 744 O O . GLY A 1 92 ? 24.759 0.753 -26.707 1.00 68.88 92 GLY A O 1
ATOM 745 N N . ASP A 1 93 ? 23.503 -1.026 -26.162 1.00 71.62 93 ASP A N 1
ATOM 746 C CA . ASP A 1 93 ? 23.712 -1.819 -27.386 1.00 71.62 93 ASP A CA 1
ATOM 747 C C . ASP A 1 93 ? 22.843 -1.364 -28.586 1.00 71.62 93 ASP A C 1
ATOM 749 O O . ASP A 1 93 ? 22.886 -1.969 -29.658 1.00 71.62 93 ASP A O 1
ATOM 753 N N . LYS A 1 94 ? 22.082 -0.269 -28.429 1.00 75.62 94 LYS A N 1
ATOM 754 C CA . LYS A 1 94 ? 21.140 0.320 -29.400 1.00 75.62 94 LYS A CA 1
ATOM 755 C C . LYS A 1 94 ? 19.875 -0.506 -29.668 1.00 75.62 94 LYS A C 1
ATOM 757 O O . LYS A 1 94 ? 19.081 -0.101 -30.526 1.00 75.62 94 LYS A O 1
ATOM 762 N N . VAL A 1 95 ? 19.638 -1.596 -28.935 1.00 79.56 95 VAL A N 1
ATOM 763 C CA . VAL A 1 95 ? 18.393 -2.372 -29.018 1.00 79.56 95 VAL A CA 1
ATOM 764 C C . VAL A 1 95 ? 17.243 -1.567 -28.419 1.00 79.56 95 VAL A C 1
ATOM 766 O O . VAL A 1 95 ? 17.381 -0.957 -27.362 1.00 79.56 95 VAL A O 1
ATOM 769 N N . ILE A 1 96 ? 16.111 -1.535 -29.125 1.00 82.38 96 ILE A N 1
ATOM 770 C CA . ILE A 1 96 ? 14.896 -0.834 -28.697 1.00 82.38 96 ILE A CA 1
ATOM 771 C C . ILE A 1 96 ? 14.248 -1.626 -27.564 1.00 82.38 96 ILE A C 1
ATOM 773 O O . ILE A 1 96 ? 14.049 -2.829 -27.708 1.00 82.38 96 ILE A O 1
ATOM 777 N N . LEU A 1 97 ? 13.891 -0.947 -26.475 1.00 83.06 97 LEU A N 1
ATOM 778 C CA . LEU A 1 97 ? 13.201 -1.580 -25.359 1.00 83.06 97 LEU A CA 1
ATOM 779 C C . LEU A 1 97 ? 11.756 -1.937 -25.743 1.00 83.06 97 LEU A C 1
ATOM 781 O O . LEU A 1 97 ? 10.975 -1.064 -26.142 1.00 83.06 97 LEU A O 1
ATOM 785 N N . GLY A 1 98 ? 11.397 -3.207 -25.558 1.00 87.44 98 GLY A N 1
ATOM 786 C CA . GLY A 1 98 ? 10.018 -3.690 -25.584 1.00 87.44 98 GLY A CA 1
ATOM 787 C C . GLY A 1 98 ? 9.182 -3.150 -24.420 1.00 87.44 98 GLY A C 1
ATOM 788 O O . GLY A 1 98 ? 9.638 -2.324 -23.626 1.00 87.44 98 GLY A O 1
ATOM 789 N N . VAL A 1 99 ? 7.932 -3.602 -24.310 1.00 88.62 99 VAL A N 1
ATOM 790 C CA . VAL A 1 99 ? 7.073 -3.231 -23.169 1.00 88.62 99 VAL A CA 1
ATOM 791 C C . VAL A 1 99 ? 7.603 -3.890 -21.902 1.00 88.62 99 VAL A C 1
ATOM 793 O O . VAL A 1 99 ? 7.765 -3.227 -20.884 1.00 88.62 99 VAL A O 1
ATOM 796 N N . GLU A 1 100 ? 7.947 -5.166 -22.010 1.00 91.88 100 GLU A N 1
ATOM 797 C CA . GLU A 1 100 ? 8.483 -6.010 -20.953 1.00 91.88 100 GLU A CA 1
ATOM 798 C C . GLU A 1 100 ? 9.801 -5.428 -20.412 1.00 91.88 100 GLU A C 1
ATOM 800 O O . GLU A 1 100 ? 9.949 -5.252 -19.206 1.00 91.88 100 GLU A O 1
ATOM 805 N N . ASP A 1 101 ? 10.709 -4.991 -21.295 1.00 90.88 101 ASP A N 1
ATOM 806 C CA . ASP A 1 101 ? 11.966 -4.328 -20.909 1.00 90.88 101 ASP A CA 1
ATOM 807 C C . ASP A 1 101 ? 11.728 -3.043 -20.107 1.00 90.88 101 ASP A C 1
ATOM 809 O O . ASP A 1 101 ? 12.391 -2.773 -19.107 1.00 90.88 101 ASP A O 1
ATOM 813 N N . GLN A 1 102 ? 10.782 -2.216 -20.550 1.00 91.44 102 GLN A N 1
ATOM 814 C CA . GLN A 1 102 ? 10.480 -0.949 -19.891 1.00 91.44 102 GLN A CA 1
ATOM 815 C C . GLN A 1 102 ? 9.784 -1.154 -18.542 1.00 91.44 102 GLN A C 1
ATOM 817 O O . GLN A 1 102 ? 10.091 -0.440 -17.586 1.00 91.44 102 GLN A O 1
ATOM 822 N N . VAL A 1 103 ? 8.876 -2.130 -18.448 1.00 93.94 103 VAL A N 1
ATOM 823 C CA . VAL A 1 103 ? 8.251 -2.531 -17.179 1.00 93.94 103 VAL A CA 1
ATOM 824 C C . VAL A 1 103 ? 9.313 -3.038 -16.214 1.00 93.94 103 VAL A C 1
ATOM 826 O O . VAL A 1 103 ? 9.344 -2.598 -15.069 1.00 93.94 103 VAL A O 1
ATOM 829 N N . ALA A 1 104 ? 10.236 -3.875 -16.683 1.00 93.12 104 ALA A N 1
ATOM 830 C CA . ALA A 1 104 ? 11.348 -4.371 -15.885 1.00 93.12 104 ALA A CA 1
ATOM 831 C C . ALA A 1 104 ? 12.237 -3.243 -15.348 1.00 93.12 104 ALA A C 1
ATOM 833 O O . ALA A 1 104 ? 12.535 -3.202 -14.157 1.00 93.12 104 ALA A O 1
ATOM 834 N N . VAL A 1 105 ? 12.609 -2.277 -16.191 1.00 92.12 105 VAL A N 1
ATOM 835 C CA . VAL A 1 105 ? 13.380 -1.097 -15.766 1.00 92.12 105 VAL A CA 1
ATOM 836 C C . VAL A 1 105 ? 12.632 -0.283 -14.703 1.00 92.12 105 VAL A C 1
ATOM 838 O O . VAL A 1 105 ? 13.236 0.158 -13.723 1.00 92.12 105 VAL A O 1
ATOM 841 N N . ALA A 1 106 ? 11.323 -0.077 -14.877 1.00 94.38 106 ALA A N 1
ATOM 842 C CA . ALA A 1 106 ? 10.506 0.641 -13.903 1.00 94.38 106 ALA A CA 1
ATOM 843 C C . ALA A 1 106 ? 10.407 -0.117 -12.571 1.00 94.38 106 ALA A C 1
ATOM 845 O O . ALA A 1 106 ? 10.587 0.491 -11.518 1.00 94.38 106 ALA A O 1
ATOM 846 N N . LEU A 1 107 ? 10.160 -1.429 -12.614 1.00 94.81 107 LEU A N 1
ATOM 847 C CA . LEU A 1 107 ? 10.058 -2.276 -11.428 1.00 94.81 107 LEU A CA 1
ATOM 848 C C . LEU A 1 107 ? 11.378 -2.349 -10.671 1.00 94.81 107 LEU A C 1
ATOM 850 O O . LEU A 1 107 ? 11.359 -2.114 -9.471 1.00 94.81 107 LEU A O 1
ATOM 854 N N . LEU A 1 108 ? 12.509 -2.551 -11.358 1.00 92.19 108 LEU A N 1
ATOM 855 C CA . LEU A 1 108 ? 13.835 -2.527 -10.731 1.00 92.19 108 LEU A CA 1
ATOM 856 C C . LEU A 1 108 ? 14.054 -1.240 -9.945 1.00 92.19 108 LEU A C 1
ATOM 858 O O . LEU A 1 108 ? 14.510 -1.274 -8.810 1.00 92.19 108 LEU A O 1
ATOM 862 N N . ARG A 1 109 ? 13.653 -0.094 -10.503 1.00 91.69 109 ARG A N 1
ATOM 863 C CA . ARG A 1 109 ? 13.747 1.173 -9.774 1.00 91.69 109 ARG A CA 1
ATOM 864 C C . ARG A 1 109 ? 12.921 1.187 -8.491 1.00 91.69 109 ARG A C 1
ATOM 866 O O . ARG A 1 109 ? 13.354 1.775 -7.502 1.00 91.69 109 ARG A O 1
ATOM 873 N N . LEU A 1 110 ? 11.725 0.608 -8.513 1.00 93.94 110 LEU A N 1
ATOM 874 C CA . LEU A 1 110 ? 10.857 0.561 -7.339 1.00 93.94 110 LEU A CA 1
ATOM 875 C C . LEU A 1 110 ? 11.363 -0.455 -6.301 1.00 93.94 110 LEU A C 1
ATOM 877 O O . LEU A 1 110 ? 11.311 -0.165 -5.106 1.00 93.94 110 LEU A O 1
ATOM 881 N N . THR A 1 111 ? 11.872 -1.610 -6.741 1.00 92.75 111 THR A N 1
ATOM 882 C CA . THR A 1 111 ? 12.288 -2.722 -5.872 1.00 92.75 111 THR A CA 1
ATOM 883 C C . THR A 1 111 ? 13.663 -2.531 -5.254 1.00 92.75 111 THR A C 1
ATOM 885 O O . THR A 1 111 ? 13.818 -2.878 -4.087 1.00 92.75 111 THR A O 1
ATOM 888 N N . THR A 1 112 ? 14.635 -1.967 -5.982 1.00 88.69 112 THR A N 1
ATOM 889 C CA . THR A 1 112 ? 15.999 -1.729 -5.470 1.00 88.69 112 THR A CA 1
ATOM 890 C C . THR A 1 112 ? 16.135 -0.379 -4.773 1.00 88.69 112 THR A C 1
ATOM 892 O O . THR A 1 112 ? 16.970 -0.217 -3.890 1.00 88.69 112 THR A O 1
ATOM 895 N N . GLY A 1 113 ? 15.304 0.603 -5.143 1.00 85.88 113 GLY A N 1
ATOM 896 C CA . GLY A 1 113 ? 15.406 1.969 -4.622 1.00 85.88 113 GLY A CA 1
ATOM 897 C C . GLY A 1 113 ? 16.667 2.709 -5.078 1.00 85.88 113 GLY A C 1
ATOM 898 O O . GLY A 1 113 ? 16.964 3.788 -4.564 1.00 85.88 113 GLY A O 1
ATOM 899 N N . GLU A 1 114 ? 17.405 2.161 -6.045 1.00 85.62 114 GLU A N 1
ATOM 900 C CA . GLU A 1 114 ? 18.632 2.767 -6.540 1.00 85.62 114 GLU A CA 1
ATOM 901 C C . GLU A 1 114 ? 18.398 4.104 -7.259 1.00 85.62 114 GLU A C 1
ATOM 903 O O . GLU A 1 114 ? 17.329 4.413 -7.803 1.00 85.62 114 GLU A O 1
ATOM 908 N N . SER A 1 115 ? 19.456 4.918 -7.303 1.00 86.31 115 SER A N 1
ATOM 909 C CA . SER A 1 115 ? 19.425 6.175 -8.042 1.00 86.31 115 SER A CA 1
ATOM 910 C C . SER A 1 115 ? 19.217 5.938 -9.543 1.00 86.31 115 SER A C 1
ATOM 912 O O . SER A 1 115 ? 19.674 4.951 -10.120 1.00 86.31 115 SER A O 1
ATOM 914 N N . LEU A 1 116 ? 18.596 6.911 -10.217 1.00 87.94 116 LEU A N 1
ATOM 915 C CA . LEU A 1 116 ? 18.411 6.884 -11.675 1.00 87.94 116 LEU A CA 1
ATOM 916 C C . LEU A 1 116 ? 19.735 6.722 -12.446 1.00 87.94 116 LEU A C 1
ATOM 918 O O . LEU A 1 116 ? 19.728 6.220 -13.566 1.00 87.94 116 LEU A O 1
ATOM 922 N N . LEU A 1 117 ? 20.850 7.177 -11.864 1.00 86.81 117 LEU A N 1
ATOM 923 C CA . LEU A 1 117 ? 22.188 7.057 -12.444 1.00 86.81 117 LEU A CA 1
ATOM 924 C C . LEU A 1 117 ? 22.718 5.623 -12.358 1.00 86.81 117 LEU A C 1
ATOM 926 O O . LEU A 1 117 ? 23.279 5.136 -13.335 1.00 86.81 117 LEU A O 1
ATOM 930 N N . SER A 1 118 ? 22.505 4.950 -11.226 1.00 86.88 118 SER A N 1
ATOM 931 C CA . SER A 1 118 ? 22.931 3.561 -11.018 1.00 86.88 118 SER A CA 1
ATOM 932 C C . SER A 1 118 ? 22.225 2.623 -11.998 1.00 86.88 118 SER A C 1
ATOM 934 O O . SER A 1 118 ? 22.861 1.945 -12.804 1.00 86.88 118 SER A O 1
ATOM 936 N N . ILE A 1 119 ? 20.895 2.726 -12.063 1.00 87.25 119 ILE A N 1
ATOM 937 C CA . ILE A 1 119 ? 20.068 1.957 -13.002 1.00 87.25 119 ILE A CA 1
ATOM 938 C C . ILE A 1 119 ? 20.409 2.317 -14.453 1.00 87.25 119 ILE A C 1
ATOM 940 O O . ILE A 1 119 ? 20.518 1.445 -15.311 1.00 87.25 119 ILE A O 1
ATOM 944 N N . GLY A 1 120 ? 20.622 3.605 -14.741 1.00 86.69 120 GLY A N 1
ATOM 945 C CA . GLY A 1 120 ? 21.063 4.054 -16.060 1.00 86.69 120 GLY A CA 1
ATOM 946 C C . GLY A 1 120 ? 22.388 3.415 -16.481 1.00 86.69 120 GLY A C 1
ATOM 947 O O . GLY A 1 120 ? 22.522 2.985 -17.623 1.00 86.69 120 GLY A O 1
ATOM 948 N N . THR A 1 121 ? 23.334 3.280 -15.551 1.00 87.00 121 THR A N 1
ATOM 949 C CA . THR A 1 121 ? 24.635 2.637 -15.794 1.00 87.00 121 THR A CA 1
ATOM 950 C C . THR A 1 121 ? 24.462 1.152 -16.103 1.00 87.00 121 THR A C 1
ATOM 952 O O . THR A 1 121 ? 25.039 0.678 -17.079 1.00 87.00 121 THR A O 1
ATOM 955 N N . CYS A 1 122 ? 23.584 0.458 -15.370 1.00 84.31 122 CYS A N 1
ATOM 956 C CA . CYS A 1 122 ? 23.291 -0.961 -15.591 1.00 84.31 122 CYS A CA 1
ATOM 957 C C . CYS A 1 122 ? 22.796 -1.261 -17.016 1.00 84.31 122 CYS A C 1
ATOM 959 O O . CYS A 1 122 ? 23.133 -2.289 -17.594 1.00 84.31 122 CYS A O 1
ATOM 961 N N . PHE A 1 123 ? 22.013 -0.350 -17.604 1.00 83.25 123 PHE A N 1
ATOM 962 C CA . PHE A 1 123 ? 21.397 -0.539 -18.923 1.00 83.25 123 PHE A CA 1
ATOM 963 C C . PHE A 1 123 ? 22.055 0.267 -20.057 1.00 83.25 123 PHE A C 1
ATOM 965 O O . PHE A 1 123 ? 21.626 0.179 -21.213 1.00 83.25 123 PHE A O 1
ATOM 972 N N . GLY A 1 124 ? 23.074 1.077 -19.755 1.00 84.56 124 GLY A N 1
ATOM 973 C CA . GLY A 1 124 ? 23.651 2.037 -20.703 1.00 84.56 124 GLY A CA 1
ATOM 974 C C . GLY A 1 124 ? 22.651 3.111 -21.156 1.00 84.56 124 GLY A C 1
ATOM 975 O O . GLY A 1 124 ? 22.667 3.533 -22.311 1.00 84.56 124 GLY A O 1
ATOM 976 N N . MET A 1 125 ? 21.746 3.521 -20.264 1.00 86.81 125 MET A N 1
ATOM 977 C CA . MET A 1 125 ? 20.654 4.459 -20.519 1.00 86.81 125 MET A CA 1
ATOM 978 C C . MET A 1 125 ? 20.851 5.777 -19.770 1.00 86.81 125 MET A C 1
ATOM 980 O O . MET A 1 125 ? 21.317 5.822 -18.634 1.00 86.81 125 MET A O 1
ATOM 984 N N . ASN A 1 126 ? 20.397 6.877 -20.371 1.00 87.75 126 ASN A N 1
ATOM 985 C CA . ASN A 1 126 ? 20.375 8.170 -19.688 1.00 87.75 126 ASN A CA 1
ATOM 986 C C . ASN A 1 126 ? 19.382 8.156 -18.512 1.00 87.75 126 ASN A C 1
ATOM 988 O O . ASN A 1 126 ? 18.263 7.661 -18.644 1.00 87.75 126 ASN A O 1
ATOM 992 N N . HIS A 1 127 ? 19.734 8.796 -17.394 1.00 87.69 127 HIS A N 1
ATOM 993 C CA . HIS A 1 127 ? 18.867 8.905 -16.209 1.00 87.69 127 HIS A CA 1
ATOM 994 C C . HIS A 1 127 ? 17.476 9.496 -16.523 1.00 87.69 127 HIS A C 1
ATOM 996 O O . HIS A 1 127 ? 16.475 9.113 -15.914 1.00 87.69 127 HIS A O 1
ATOM 1002 N N . SER A 1 128 ? 17.391 10.400 -17.507 1.00 89.06 128 SER A N 1
ATOM 1003 C CA . SER A 1 128 ? 16.132 10.974 -17.992 1.00 89.06 128 SER A CA 1
ATOM 1004 C C . SER A 1 128 ? 15.232 9.932 -18.663 1.00 89.06 128 SER A C 1
ATOM 1006 O O . SER A 1 128 ? 14.013 9.989 -18.505 1.00 89.06 128 SER A O 1
ATOM 1008 N N . ALA A 1 129 ? 15.810 8.947 -19.357 1.00 89.38 129 ALA A N 1
ATOM 1009 C CA . ALA A 1 129 ? 15.069 7.836 -19.943 1.00 89.38 129 ALA A CA 1
ATOM 1010 C C . ALA A 1 129 ? 14.464 6.943 -18.856 1.00 89.38 129 ALA A C 1
ATOM 1012 O O . ALA A 1 129 ? 13.263 6.692 -18.886 1.00 89.38 129 ALA A O 1
ATOM 1013 N N . ILE A 1 130 ? 15.258 6.557 -17.851 1.00 90.56 130 ILE A N 1
ATOM 1014 C CA . ILE A 1 130 ? 14.784 5.764 -16.704 1.00 90.56 130 ILE A CA 1
ATOM 1015 C C . ILE A 1 130 ? 13.659 6.497 -15.958 1.00 90.56 130 ILE A C 1
ATOM 1017 O O . ILE A 1 130 ? 12.626 5.906 -15.636 1.00 90.56 130 ILE A O 1
ATOM 1021 N N . SER A 1 131 ? 13.825 7.806 -15.731 1.00 90.88 131 SER A N 1
ATOM 1022 C CA . SER A 1 131 ? 12.807 8.646 -15.089 1.00 90.88 131 SER A CA 1
ATOM 1023 C C . SER A 1 131 ? 11.501 8.668 -15.885 1.00 90.88 131 SER A C 1
ATOM 1025 O O . SER A 1 131 ? 10.431 8.458 -15.313 1.00 90.88 131 SER A O 1
ATOM 1027 N N . ASN A 1 132 ? 11.581 8.865 -17.205 1.00 90.75 132 ASN A N 1
ATOM 1028 C CA . ASN A 1 132 ? 10.410 8.882 -18.077 1.00 90.75 13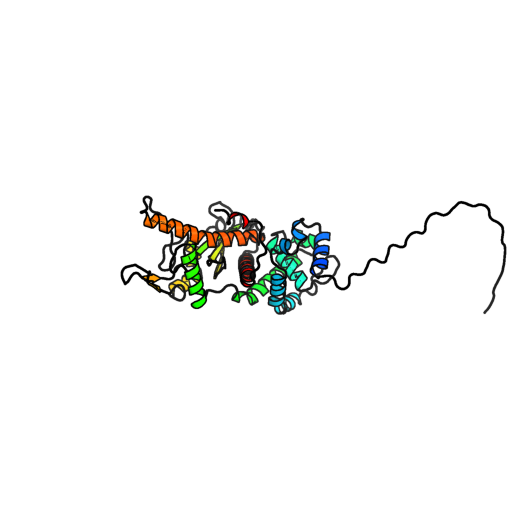2 ASN A CA 1
ATOM 1029 C C . ASN A 1 132 ? 9.721 7.516 -18.136 1.00 90.75 132 ASN A C 1
ATOM 1031 O O . ASN A 1 132 ? 8.507 7.468 -17.972 1.00 90.75 132 ASN A O 1
ATOM 1035 N N . ILE A 1 133 ? 10.466 6.421 -18.312 1.00 92.06 133 ILE A N 1
ATOM 1036 C CA . ILE A 1 133 ? 9.915 5.055 -18.313 1.00 92.06 133 ILE A CA 1
ATOM 1037 C C . ILE A 1 133 ? 9.152 4.794 -17.016 1.00 92.06 133 ILE A C 1
ATOM 1039 O O . ILE A 1 133 ? 7.977 4.432 -17.050 1.00 92.06 133 ILE A O 1
ATOM 1043 N N . THR A 1 134 ? 9.791 5.063 -15.875 1.00 93.19 134 THR A N 1
ATOM 1044 C CA . THR A 1 134 ? 9.175 4.821 -14.566 1.00 93.19 134 THR A CA 1
ATOM 1045 C C . THR A 1 134 ? 7.922 5.667 -14.373 1.00 93.19 134 THR A C 1
ATOM 1047 O O . THR A 1 134 ? 6.914 5.187 -13.866 1.00 93.19 134 THR A O 1
ATOM 1050 N N . TRP A 1 135 ? 7.956 6.926 -14.809 1.00 92.75 135 TRP A N 1
ATOM 1051 C CA . TRP A 1 135 ? 6.803 7.808 -14.692 1.00 92.75 135 TRP A CA 1
ATOM 1052 C C . TRP A 1 135 ? 5.625 7.358 -15.556 1.00 92.75 135 TRP A C 1
ATOM 1054 O O . TRP A 1 135 ? 4.492 7.322 -15.085 1.00 92.75 135 TRP A O 1
ATOM 1064 N N . ARG A 1 136 ? 5.884 6.955 -16.805 1.00 92.75 136 ARG A N 1
ATOM 1065 C CA . ARG A 1 136 ? 4.841 6.431 -17.697 1.00 92.75 136 ARG A CA 1
ATOM 1066 C C . ARG A 1 136 ? 4.262 5.124 -17.173 1.00 92.75 136 ARG A C 1
ATOM 1068 O O . ARG A 1 136 ? 3.067 4.897 -17.335 1.00 92.75 136 ARG A O 1
ATOM 1075 N N . PHE A 1 137 ? 5.085 4.306 -16.522 1.00 95.00 137 PHE A N 1
ATOM 1076 C CA . PHE A 1 137 ? 4.647 3.067 -15.890 1.00 95.00 137 PHE A CA 1
ATOM 1077 C C . PHE A 1 137 ? 3.668 3.364 -14.751 1.00 95.00 137 PHE A C 1
ATOM 1079 O O . PHE A 1 137 ? 2.553 2.850 -14.767 1.00 95.00 137 PHE A O 1
ATOM 1086 N N . ILE A 1 138 ? 4.034 4.277 -13.845 1.00 95.50 138 ILE A N 1
ATOM 1087 C CA . ILE A 1 138 ? 3.173 4.733 -12.741 1.00 95.50 138 ILE A CA 1
ATOM 1088 C C . ILE A 1 138 ? 1.851 5.300 -13.266 1.00 95.50 138 ILE A C 1
ATOM 1090 O O . ILE A 1 138 ? 0.792 4.896 -12.801 1.00 95.50 138 ILE A O 1
ATOM 1094 N N . GLU A 1 139 ? 1.887 6.178 -14.273 1.00 94.00 139 GLU A N 1
ATOM 1095 C CA . GLU A 1 139 ? 0.665 6.741 -14.862 1.00 94.00 139 GLU A CA 1
ATOM 1096 C C . GLU A 1 139 ? -0.263 5.666 -15.446 1.00 94.00 139 GLU A C 1
ATOM 1098 O O . GLU A 1 139 ? -1.477 5.770 -15.309 1.00 94.00 139 GLU A O 1
ATOM 1103 N N . CYS A 1 140 ? 0.281 4.651 -16.124 1.00 94.56 140 CYS A N 1
ATOM 1104 C CA . CYS A 1 140 ? -0.543 3.567 -16.668 1.00 94.56 140 CYS A CA 1
ATOM 1105 C C . CYS A 1 140 ? -1.110 2.676 -15.563 1.00 94.56 140 CYS A C 1
ATOM 1107 O O . CYS A 1 140 ? -2.249 2.226 -15.670 1.00 94.56 140 CYS A O 1
ATOM 1109 N N . LEU A 1 141 ? -0.328 2.429 -14.511 1.00 95.44 141 LEU A N 1
ATOM 1110 C CA . LEU A 1 141 ? -0.774 1.636 -13.378 1.00 95.44 141 LEU A CA 1
ATOM 1111 C C . LEU A 1 141 ? -1.930 2.332 -12.652 1.00 95.44 141 LEU A C 1
ATOM 1113 O O . LEU A 1 141 ? -2.951 1.706 -12.405 1.00 95.44 141 LEU A O 1
ATOM 1117 N N . GLU A 1 142 ? -1.826 3.631 -12.385 1.00 93.81 142 GLU A N 1
ATOM 1118 C CA . GLU A 1 142 ? -2.907 4.394 -11.749 1.00 93.81 142 GLU A CA 1
ATOM 1119 C C . GLU A 1 142 ? -4.195 4.417 -12.579 1.00 93.81 142 GLU A C 1
ATOM 1121 O O . GLU A 1 142 ? -5.289 4.393 -12.028 1.00 93.81 142 GLU A O 1
ATOM 1126 N N . GLU A 1 143 ? -4.097 4.438 -13.907 1.00 93.56 143 GLU A N 1
ATOM 1127 C CA . GLU A 1 143 ? -5.280 4.420 -14.771 1.00 93.56 143 GLU A CA 1
ATOM 1128 C C . GLU A 1 143 ? -5.939 3.036 -14.841 1.00 93.56 143 GLU A C 1
ATOM 1130 O O . GLU A 1 143 ? -7.161 2.943 -14.950 1.00 93.56 143 GLU A O 1
ATOM 1135 N N . ARG A 1 144 ? -5.146 1.958 -14.798 1.00 94.88 144 ARG A N 1
ATOM 1136 C CA . ARG A 1 144 ? -5.622 0.595 -15.087 1.00 94.88 144 ARG A CA 1
ATOM 1137 C C . ARG A 1 144 ? -5.814 -0.290 -13.866 1.00 94.88 144 ARG A C 1
ATOM 1139 O O . ARG A 1 144 ? -6.637 -1.195 -13.921 1.00 94.88 144 ARG A O 1
ATOM 1146 N N . ALA A 1 145 ? -5.081 -0.044 -12.786 1.00 94.19 145 ALA A N 1
ATOM 1147 C CA . ALA A 1 145 ? -5.052 -0.915 -11.617 1.00 94.19 145 ALA A CA 1
ATOM 1148 C C . ALA A 1 145 ? -5.932 -0.440 -10.453 1.00 94.19 145 ALA A C 1
ATOM 1150 O O . ALA A 1 145 ? -5.976 -1.105 -9.424 1.00 94.19 145 ALA A O 1
ATOM 1151 N N . THR A 1 146 ? -6.657 0.675 -10.579 1.00 92.94 146 THR A N 1
ATOM 1152 C CA . THR A 1 146 ? -7.508 1.214 -9.495 1.00 92.94 146 THR A CA 1
ATOM 1153 C C . THR A 1 146 ? -8.555 0.228 -8.981 1.00 92.94 146 THR A C 1
ATOM 1155 O O . THR A 1 146 ? -8.922 0.293 -7.812 1.00 92.94 146 THR A O 1
ATOM 1158 N N . CYS A 1 147 ? -8.988 -0.736 -9.798 1.00 93.56 147 CYS A N 1
ATOM 1159 C CA . CYS A 1 147 ? -9.872 -1.820 -9.363 1.00 93.56 147 CYS A CA 1
ATOM 1160 C C . CYS A 1 147 ? -9.271 -2.699 -8.250 1.00 93.56 147 CYS A C 1
ATOM 1162 O O . CYS A 1 147 ? -10.027 -3.287 -7.476 1.00 93.56 147 CYS A O 1
ATOM 1164 N N . HIS A 1 148 ? -7.940 -2.755 -8.136 1.00 95.88 148 HIS A N 1
ATOM 1165 C CA . HIS A 1 148 ? -7.230 -3.512 -7.107 1.00 95.88 148 HIS A CA 1
ATOM 1166 C C . HIS A 1 148 ? -7.200 -2.785 -5.751 1.00 95.88 148 HIS A C 1
ATOM 1168 O O . HIS A 1 148 ? -6.994 -3.427 -4.724 1.00 95.88 148 HIS A O 1
ATOM 1174 N N . LEU A 1 149 ? -7.451 -1.473 -5.697 1.00 96.62 149 LEU A N 1
ATOM 1175 C CA . LEU A 1 149 ? -7.498 -0.685 -4.459 1.00 96.62 149 LEU A CA 1
ATOM 1176 C C . LEU A 1 149 ? -8.874 -0.031 -4.338 1.00 96.62 149 LEU A C 1
ATOM 1178 O O . LEU A 1 149 ? -9.085 1.130 -4.690 1.00 96.62 149 LEU A O 1
ATOM 1182 N N . LYS A 1 150 ? -9.826 -0.825 -3.847 1.00 95.19 150 LYS A N 1
ATOM 1183 C CA . LYS A 1 150 ? -11.216 -0.430 -3.627 1.00 95.19 150 LYS A CA 1
ATOM 1184 C C . LYS A 1 150 ? -11.657 -0.768 -2.207 1.00 95.19 150 LYS A C 1
ATOM 1186 O O . LYS A 1 150 ? -11.177 -1.726 -1.595 1.00 95.19 150 LYS A O 1
ATOM 1191 N N . TRP A 1 151 ? -12.617 0.010 -1.718 1.00 96.25 151 TRP A N 1
ATOM 1192 C CA . TRP A 1 151 ? -13.343 -0.332 -0.502 1.00 96.25 151 TRP A CA 1
ATOM 1193 C C . TRP A 1 151 ? -14.197 -1.586 -0.758 1.00 96.25 151 TRP A C 1
ATOM 1195 O O . TRP A 1 151 ? -14.791 -1.662 -1.840 1.00 96.25 151 TRP A O 1
ATOM 1205 N N . PRO A 1 152 ? -14.245 -2.555 0.173 1.00 95.94 152 PRO A N 1
ATOM 1206 C CA . PRO A 1 152 ? -14.974 -3.801 -0.029 1.00 95.94 152 PRO A CA 1
ATOM 1207 C C . PRO A 1 152 ? -16.478 -3.562 -0.181 1.00 95.94 152 PRO A C 1
ATOM 1209 O O . PRO A 1 152 ? -17.047 -2.636 0.409 1.00 95.94 152 PRO A O 1
ATOM 1212 N N . ASP A 1 153 ? -17.114 -4.412 -0.981 1.00 95.19 153 ASP A N 1
ATOM 1213 C CA . ASP A 1 153 ? -18.571 -4.512 -1.034 1.00 95.19 153 ASP A CA 1
ATOM 1214 C C . ASP A 1 153 ? -19.116 -5.247 0.214 1.00 95.19 153 ASP A C 1
ATOM 1216 O O . ASP A 1 153 ? -18.332 -5.747 1.025 1.00 95.19 153 ASP A O 1
ATOM 1220 N N . PRO A 1 154 ? -20.443 -5.290 0.438 1.00 94.56 154 PRO A N 1
ATOM 1221 C CA . PRO A 1 154 ? -21.000 -5.897 1.647 1.00 94.56 154 PRO A CA 1
ATOM 1222 C C . PRO A 1 154 ? -20.662 -7.384 1.847 1.00 94.56 154 PRO A C 1
ATOM 1224 O O . PRO A 1 154 ? -20.562 -7.827 2.992 1.00 94.56 154 PRO A O 1
ATOM 1227 N N . GLU A 1 155 ? -20.477 -8.151 0.769 1.00 95.38 155 GLU A N 1
ATOM 1228 C CA . GLU A 1 155 ? -20.149 -9.582 0.836 1.00 95.38 155 GLU A CA 1
ATOM 1229 C C . GLU A 1 155 ? -18.679 -9.780 1.225 1.00 95.38 155 GLU A C 1
ATOM 1231 O O . GLU A 1 155 ? -18.356 -10.513 2.168 1.00 95.38 155 GLU A O 1
ATOM 1236 N N . GLU A 1 156 ? -17.782 -9.044 0.567 1.00 96.06 156 GLU A N 1
ATOM 1237 C CA . GLU A 1 156 ? -16.363 -9.016 0.915 1.00 96.06 156 GLU A CA 1
ATOM 1238 C C . GLU A 1 156 ? -16.158 -8.487 2.346 1.00 96.06 156 GLU A C 1
ATOM 1240 O O . GLU A 1 156 ? -15.376 -9.047 3.119 1.00 96.06 156 GLU A O 1
ATOM 1245 N N . MET A 1 157 ? -16.924 -7.469 2.752 1.00 96.94 157 MET A N 1
ATOM 1246 C CA . MET A 1 157 ? -16.884 -6.913 4.105 1.00 96.94 157 MET A CA 1
ATOM 1247 C C . MET A 1 157 ? -17.298 -7.942 5.162 1.00 96.94 157 MET A C 1
ATOM 1249 O O . MET A 1 157 ? -16.677 -8.019 6.222 1.00 96.94 157 MET A O 1
ATOM 1253 N N . ALA A 1 158 ? -18.318 -8.764 4.899 1.00 95.81 158 ALA A N 1
ATOM 1254 C CA . ALA A 1 158 ? -18.702 -9.843 5.809 1.00 95.81 158 ALA A CA 1
ATOM 1255 C C . ALA A 1 158 ? -17.550 -10.841 6.023 1.00 95.81 158 ALA A C 1
ATOM 1257 O O . ALA A 1 158 ? -17.288 -11.257 7.155 1.00 95.81 158 ALA A O 1
ATOM 1258 N N . THR A 1 159 ? -16.809 -11.155 4.958 1.00 97.31 159 THR A N 1
ATOM 1259 C CA . THR A 1 159 ? -15.629 -12.029 5.024 1.00 97.31 159 THR A CA 1
ATOM 1260 C C . THR A 1 159 ? -14.496 -11.398 5.835 1.00 97.31 159 THR A C 1
ATOM 1262 O O . THR A 1 159 ? -13.903 -12.069 6.682 1.00 97.31 159 THR A O 1
ATOM 1265 N N . ILE A 1 160 ? -14.220 -10.107 5.624 1.00 97.44 160 ILE A N 1
ATOM 1266 C CA . ILE A 1 160 ? -13.210 -9.346 6.377 1.00 97.44 160 ILE A CA 1
ATOM 1267 C C . ILE A 1 160 ? -13.518 -9.368 7.877 1.00 97.44 160 ILE A C 1
ATOM 1269 O O . ILE A 1 160 ? -12.650 -9.710 8.682 1.00 97.44 160 ILE A O 1
ATOM 1273 N N . LYS A 1 161 ? -14.768 -9.076 8.249 1.00 96.50 161 LYS A N 1
ATOM 1274 C CA . LYS A 1 161 ? -15.217 -9.082 9.646 1.00 96.50 161 LYS A CA 1
ATOM 1275 C C . LYS A 1 161 ? -15.040 -10.444 10.300 1.00 96.50 161 LYS A C 1
ATOM 1277 O O . LYS A 1 161 ? -14.454 -10.541 11.376 1.00 96.50 161 LYS A O 1
ATOM 1282 N N . ALA A 1 162 ? -15.468 -11.503 9.614 1.00 96.44 162 ALA A N 1
ATOM 1283 C CA . ALA A 1 162 ? -15.322 -12.868 10.106 1.00 96.44 162 ALA A CA 1
ATOM 1284 C C . ALA A 1 162 ? -13.848 -13.272 10.297 1.00 96.44 162 ALA A C 1
ATOM 1286 O O . ALA A 1 162 ? -13.535 -14.034 11.211 1.00 96.44 162 ALA A O 1
ATOM 1287 N N . LYS A 1 163 ? -12.931 -12.777 9.452 1.00 97.38 163 LYS A N 1
ATOM 1288 C CA . LYS A 1 163 ? -11.487 -13.015 9.602 1.00 97.38 163 LYS A CA 1
ATOM 1289 C C . LYS A 1 163 ? -10.907 -12.285 10.818 1.00 97.38 163 LYS A C 1
ATOM 1291 O O . LYS A 1 163 ? -10.201 -12.926 11.589 1.00 97.38 163 LYS A O 1
ATOM 1296 N N . PHE A 1 164 ? -11.222 -11.004 11.028 1.00 96.81 164 PHE A N 1
ATOM 1297 C CA . PHE A 1 164 ? -10.753 -10.272 12.217 1.00 96.81 164 PHE A CA 1
ATOM 1298 C C . PHE A 1 164 ? -11.289 -10.865 13.522 1.00 96.81 164 PHE A C 1
ATOM 1300 O O . PHE A 1 164 ? -10.554 -11.006 14.499 1.00 96.81 164 PHE A O 1
ATOM 1307 N N . GLU A 1 165 ? -12.560 -11.259 13.537 1.00 95.50 165 GLU A N 1
ATOM 1308 C CA . GLU A 1 165 ? -13.159 -11.890 14.708 1.00 95.50 165 GLU A CA 1
ATOM 1309 C C . GLU A 1 165 ? -12.498 -13.238 15.012 1.00 95.50 165 GLU A C 1
ATOM 1311 O O . GLU A 1 165 ? -12.121 -13.499 16.151 1.00 95.50 165 GLU A O 1
ATOM 1316 N N . ARG A 1 166 ? -12.261 -14.064 13.988 1.00 96.38 166 ARG A N 1
ATOM 1317 C CA . ARG A 1 166 ? -11.579 -15.355 14.145 1.00 96.38 166 ARG A CA 1
ATOM 1318 C C . ARG A 1 166 ? -10.127 -15.211 14.599 1.00 96.38 166 ARG A C 1
ATOM 1320 O O . ARG A 1 166 ? -9.687 -15.978 15.448 1.00 96.38 166 ARG A O 1
ATOM 1327 N N . ASN A 1 167 ? -9.384 -14.278 14.007 1.00 94.19 167 ASN A N 1
ATOM 1328 C CA . ASN A 1 167 ? -7.935 -14.196 14.175 1.00 94.19 167 ASN A CA 1
ATOM 1329 C C . ASN A 1 167 ? -7.533 -13.356 15.398 1.00 94.19 167 ASN A C 1
ATOM 1331 O O . ASN A 1 167 ? -6.558 -13.685 16.068 1.00 94.19 167 ASN A O 1
ATOM 1335 N N . GLN A 1 168 ? -8.262 -12.275 15.699 1.00 94.56 168 GLN A N 1
ATOM 1336 C CA . GLN A 1 168 ? -7.935 -11.346 16.788 1.00 94.56 168 GLN A CA 1
ATOM 1337 C C . GLN A 1 168 ? -9.046 -11.196 17.834 1.00 94.56 168 GLN A C 1
ATOM 1339 O O . GLN A 1 168 ? -8.842 -10.518 18.840 1.00 94.56 168 GLN A O 1
ATOM 1344 N N . GLY A 1 169 ? -10.211 -11.822 17.646 1.00 93.31 169 GLY A N 1
ATOM 1345 C CA . GLY A 1 169 ? -11.306 -11.762 18.618 1.00 93.31 169 GLY A CA 1
ATOM 1346 C C . GLY A 1 169 ? -12.021 -10.410 18.662 1.00 93.31 169 GLY A C 1
ATOM 1347 O O . GLY A 1 169 ? -12.591 -10.068 19.700 1.00 93.31 169 GLY A O 1
ATOM 1348 N N . LEU A 1 170 ? -11.952 -9.625 17.577 1.00 93.75 170 LEU A N 1
ATOM 1349 C CA . LEU A 1 170 ? -12.643 -8.341 17.449 1.00 93.75 170 LEU A CA 1
ATOM 1350 C C . LEU A 1 170 ? -13.874 -8.459 16.531 1.00 93.75 170 LEU A C 1
ATOM 1352 O O . LEU A 1 170 ? -13.720 -8.483 15.306 1.00 93.75 170 LEU A O 1
ATOM 1356 N N . PRO A 1 171 ? -15.096 -8.505 17.093 1.00 93.44 171 PRO A N 1
ATOM 1357 C CA . PRO A 1 171 ? -16.324 -8.599 16.310 1.00 93.44 171 PRO A CA 1
ATOM 1358 C C . PRO A 1 171 ? -16.588 -7.304 15.535 1.00 93.44 171 PRO A C 1
ATOM 1360 O O . PRO A 1 171 ? -16.307 -6.210 16.028 1.00 93.44 171 PRO A O 1
ATOM 1363 N N . ASN A 1 172 ? -17.157 -7.428 14.333 1.00 94.75 172 ASN A N 1
ATOM 1364 C CA . ASN A 1 172 ? -17.525 -6.323 13.429 1.00 94.75 172 ASN A CA 1
ATOM 1365 C C . ASN A 1 172 ? -16.375 -5.354 13.042 1.00 94.75 172 ASN A C 1
ATOM 1367 O O . ASN A 1 172 ? -16.621 -4.273 12.498 1.00 94.75 172 ASN A O 1
ATOM 1371 N N . CYS A 1 173 ? -15.118 -5.740 13.288 1.00 97.31 173 CYS A N 1
ATOM 1372 C CA . CYS A 1 173 ? -13.938 -4.991 12.862 1.00 97.31 173 CYS A CA 1
ATOM 1373 C C . CYS A 1 173 ? -13.746 -5.117 11.343 1.00 97.31 173 CYS A C 1
ATOM 1375 O O . CYS A 1 173 ? -13.798 -6.209 10.786 1.00 97.31 173 CYS A O 1
ATOM 1377 N N . CYS A 1 174 ? -13.524 -3.994 10.669 1.00 97.81 174 CYS A N 1
ATOM 1378 C CA . CYS A 1 174 ? -13.481 -3.887 9.210 1.00 97.81 174 CYS A CA 1
ATOM 1379 C C . CYS A 1 174 ? -12.081 -3.574 8.662 1.00 97.81 174 CYS A C 1
ATOM 1381 O O . CYS A 1 174 ? -11.897 -3.497 7.449 1.00 97.81 174 CYS A O 1
ATOM 1383 N N . GLY A 1 175 ? -11.098 -3.341 9.532 1.00 97.94 175 GLY A N 1
ATOM 1384 C CA . GLY A 1 175 ? -9.757 -2.934 9.125 1.00 97.94 175 GLY A CA 1
ATOM 1385 C C . GLY A 1 175 ? -8.957 -2.295 10.249 1.00 97.94 175 GLY A C 1
ATOM 1386 O O . GLY A 1 175 ? -9.483 -1.975 11.316 1.00 97.94 175 GLY A O 1
ATOM 1387 N N . ALA A 1 176 ? -7.684 -2.058 9.973 1.00 98.44 176 ALA A N 1
ATOM 1388 C CA . ALA A 1 176 ? -6.791 -1.288 10.823 1.00 98.44 176 ALA A CA 1
ATOM 1389 C C . ALA A 1 176 ? -6.221 -0.098 10.041 1.00 98.44 176 ALA A C 1
ATOM 1391 O O . ALA A 1 176 ? -5.898 -0.229 8.860 1.00 98.44 176 ALA A O 1
ATOM 1392 N N . ILE A 1 177 ? -6.124 1.062 10.689 1.00 98.50 177 ILE A N 1
ATOM 1393 C CA . ILE A 1 177 ? -5.528 2.280 10.139 1.00 98.50 177 ILE A CA 1
ATOM 1394 C C . ILE A 1 177 ? -4.233 2.604 10.866 1.00 98.50 177 ILE A C 1
ATOM 1396 O O . ILE A 1 177 ? -4.160 2.542 12.093 1.00 98.50 177 ILE A O 1
ATOM 1400 N N . ASP A 1 178 ? -3.215 2.963 10.098 1.00 97.81 178 ASP A N 1
ATOM 1401 C CA . ASP A 1 178 ? -1.953 3.465 10.628 1.00 97.81 178 ASP A CA 1
ATOM 1402 C C . ASP A 1 178 ? -1.293 4.391 9.601 1.00 97.81 178 ASP A C 1
ATOM 1404 O O . ASP A 1 178 ? -1.720 4.466 8.436 1.00 97.81 178 ASP A O 1
ATOM 1408 N N . THR A 1 179 ? -0.271 5.115 10.041 1.00 96.62 179 THR A N 1
ATOM 1409 C CA . THR A 1 179 ? 0.558 5.947 9.174 1.00 96.62 179 THR A CA 1
ATOM 1410 C C . THR A 1 179 ? 1.994 5.447 9.115 1.00 96.62 179 THR A C 1
ATOM 1412 O O . THR A 1 179 ? 2.472 4.651 9.921 1.00 96.62 179 THR A O 1
ATOM 1415 N N . THR A 1 180 ? 2.719 5.888 8.093 1.00 95.50 180 THR A N 1
ATOM 1416 C CA . THR A 1 180 ? 4.161 5.702 8.028 1.00 95.50 180 THR A CA 1
ATOM 1417 C C . THR A 1 180 ? 4.837 6.872 7.332 1.00 95.50 180 THR A C 1
ATOM 1419 O O . THR A 1 180 ? 4.306 7.455 6.384 1.00 95.50 180 THR A O 1
ATOM 1422 N N . HIS A 1 181 ? 6.048 7.188 7.780 1.00 94.25 181 HIS A N 1
ATOM 1423 C CA . HIS A 1 181 ? 6.868 8.257 7.222 1.00 94.25 181 HIS A CA 1
ATOM 1424 C C . HIS A 1 181 ? 7.768 7.727 6.101 1.00 94.25 181 HIS A C 1
ATOM 1426 O O . HIS A 1 181 ? 8.522 6.771 6.296 1.00 94.25 181 HIS A O 1
ATOM 1432 N N . ILE A 1 182 ? 7.705 8.345 4.924 1.00 93.75 182 ILE A N 1
ATOM 1433 C CA . ILE A 1 182 ? 8.626 8.125 3.805 1.00 93.75 182 ILE A CA 1
ATOM 1434 C C . ILE A 1 182 ? 9.688 9.220 3.852 1.00 93.75 182 ILE A C 1
ATOM 1436 O O . ILE A 1 182 ? 9.371 10.400 3.685 1.00 93.75 182 ILE A O 1
ATOM 1440 N N . LEU A 1 183 ? 10.938 8.837 4.111 1.00 91.19 183 LEU A N 1
ATOM 1441 C CA . LEU A 1 183 ? 12.031 9.784 4.311 1.00 91.19 183 LEU A CA 1
ATOM 1442 C C . LEU A 1 183 ? 12.441 10.454 2.995 1.00 91.19 183 LEU A C 1
ATOM 1444 O O . LEU A 1 183 ? 12.525 9.830 1.935 1.00 91.19 183 LEU A O 1
ATOM 1448 N N . MET A 1 184 ? 12.730 11.748 3.070 1.00 87.50 184 MET A N 1
ATOM 1449 C CA . MET A 1 184 ? 13.134 12.568 1.937 1.00 87.50 184 MET A CA 1
ATOM 1450 C C . MET A 1 184 ? 14.313 13.452 2.322 1.00 87.50 184 MET A C 1
ATOM 1452 O O . MET A 1 184 ? 14.267 14.175 3.308 1.00 87.50 184 MET A O 1
ATOM 1456 N N . CYS A 1 185 ? 15.336 13.519 1.483 1.00 75.56 185 CYS A N 1
ATOM 1457 C CA . CYS A 1 185 ? 16.385 14.516 1.629 1.00 75.56 185 CYS A CA 1
ATOM 1458 C C . CYS A 1 185 ? 15.948 15.808 0.916 1.00 75.56 185 CYS A C 1
ATOM 1460 O O . CYS A 1 185 ? 16.025 15.922 -0.313 1.00 75.56 185 CYS A O 1
ATOM 1462 N N . SER A 1 186 ? 15.446 16.788 1.671 1.00 62.38 186 SER A N 1
ATOM 1463 C CA . SER A 1 186 ? 15.093 18.114 1.150 1.00 62.38 186 SER A CA 1
ATOM 1464 C C . SER A 1 186 ? 16.214 19.110 1.440 1.00 62.38 186 SER A C 1
ATOM 1466 O O . SER A 1 186 ? 16.395 19.52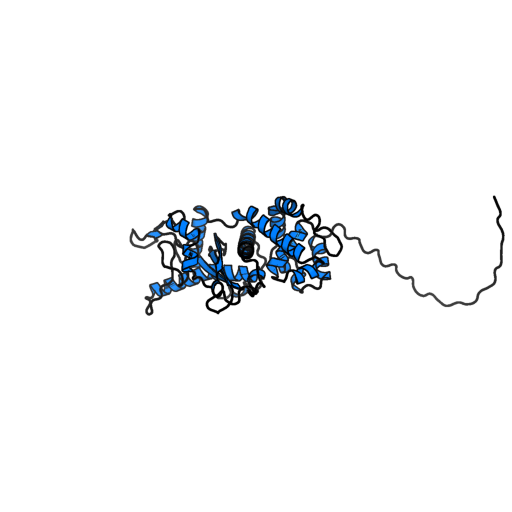9 2.575 1.00 62.38 186 SER A O 1
ATOM 1468 N N . SER A 1 187 ? 16.939 19.547 0.407 1.00 52.09 187 SER A N 1
ATOM 1469 C CA . SER A 1 187 ? 17.878 20.680 0.515 1.00 52.09 187 SER A CA 1
ATOM 1470 C C . SER A 1 187 ? 17.317 21.980 -0.082 1.00 52.09 187 SER A C 1
ATOM 1472 O O . SER A 1 187 ? 18.055 22.946 -0.246 1.00 52.09 187 SER A O 1
ATOM 1474 N N . ALA A 1 188 ? 16.062 21.976 -0.545 1.00 52.81 188 ALA A N 1
ATOM 1475 C CA . ALA A 1 188 ? 15.519 23.056 -1.373 1.00 52.81 188 ALA A CA 1
ATOM 1476 C C . ALA A 1 188 ? 14.971 24.233 -0.552 1.00 52.81 188 ALA A C 1
ATOM 1478 O O . ALA A 1 188 ? 14.804 25.325 -1.085 1.00 52.81 188 ALA A O 1
ATOM 1479 N N . GLN A 1 189 ? 14.693 24.026 0.737 1.00 54.59 189 GLN A N 1
ATOM 1480 C CA . GLN A 1 189 ? 14.248 25.077 1.649 1.00 54.59 189 GLN A CA 1
ATOM 1481 C C . GLN A 1 189 ? 14.912 24.862 3.012 1.00 54.59 189 GLN A C 1
ATOM 1483 O O . GLN A 1 189 ? 14.389 24.081 3.803 1.00 54.59 189 GLN A O 1
ATOM 1488 N N . PRO A 1 190 ? 16.035 25.545 3.300 1.00 50.31 190 PRO A N 1
ATOM 1489 C CA . PRO A 1 190 ? 16.750 25.432 4.575 1.00 50.31 190 PRO A CA 1
ATOM 1490 C C . PRO A 1 190 ? 15.888 25.726 5.818 1.00 50.31 190 PRO A C 1
ATOM 1492 O O . PRO A 1 190 ? 16.278 25.363 6.918 1.00 50.31 190 PRO A O 1
ATOM 1495 N N . ASN A 1 191 ? 14.714 26.353 5.637 1.00 52.16 191 ASN A N 1
ATOM 1496 C CA . ASN A 1 191 ? 13.878 26.904 6.708 1.00 52.16 191 ASN A CA 1
ATOM 1497 C C . ASN A 1 191 ? 12.421 26.387 6.705 1.00 52.16 191 ASN A C 1
ATOM 1499 O O . ASN A 1 191 ? 11.556 27.012 7.315 1.00 52.16 191 ASN A O 1
ATOM 1503 N N . SER A 1 192 ? 12.094 25.313 5.973 1.00 64.94 192 SER A N 1
ATOM 1504 C CA . SER A 1 192 ? 10.718 24.790 5.950 1.00 64.94 192 SER A CA 1
ATOM 1505 C C . SER A 1 192 ? 10.554 23.636 6.930 1.00 64.94 192 SER A C 1
ATOM 1507 O O . SER A 1 192 ? 10.768 22.478 6.581 1.00 64.94 192 SER A O 1
ATOM 1509 N N . ASN A 1 193 ? 10.112 23.960 8.146 1.00 75.62 193 ASN A N 1
ATOM 1510 C CA . ASN A 1 193 ? 9.833 22.973 9.197 1.00 75.62 193 ASN A CA 1
ATOM 1511 C C . ASN A 1 193 ? 8.601 22.101 8.899 1.00 75.62 193 ASN A C 1
ATOM 1513 O O . ASN A 1 193 ? 8.298 21.181 9.646 1.00 75.62 193 ASN A O 1
ATOM 1517 N N . VAL A 1 194 ? 7.890 22.379 7.802 1.00 84.38 194 VAL A N 1
ATOM 1518 C CA . VAL A 1 194 ? 6.646 21.700 7.410 1.00 84.38 194 VAL A CA 1
ATOM 1519 C C . VAL A 1 194 ? 6.872 20.213 7.128 1.00 84.38 194 VAL A C 1
ATOM 1521 O O . VAL A 1 194 ? 5.980 19.404 7.317 1.00 84.38 194 VAL A O 1
ATOM 1524 N N . TRP A 1 195 ? 8.060 19.823 6.668 1.00 84.31 195 TRP A N 1
ATOM 1525 C CA . TRP A 1 195 ? 8.350 18.423 6.342 1.00 84.31 195 TRP A CA 1
ATOM 1526 C C . TRP A 1 195 ? 9.060 17.681 7.473 1.00 84.31 195 TRP A C 1
ATOM 1528 O O . TRP A 1 195 ? 9.311 16.494 7.314 1.00 84.31 195 TRP A O 1
ATOM 1538 N N . LEU A 1 196 ? 9.383 18.357 8.579 1.00 85.06 196 LEU A N 1
ATOM 1539 C CA . LEU A 1 196 ? 10.087 17.754 9.704 1.00 85.06 196 LEU A CA 1
ATOM 1540 C C . LEU A 1 196 ? 9.110 16.938 10.548 1.00 85.06 196 LEU A C 1
ATOM 1542 O O . LEU A 1 196 ? 8.120 17.476 11.039 1.00 85.06 196 LEU A O 1
ATOM 1546 N N . ASP A 1 197 ? 9.399 15.653 10.703 1.00 85.12 197 ASP A N 1
ATOM 1547 C CA . ASP A 1 197 ? 8.717 14.795 11.667 1.00 85.12 197 ASP A CA 1
ATOM 1548 C C . ASP A 1 197 ? 9.216 15.024 13.102 1.00 85.12 197 ASP A C 1
ATOM 1550 O O . ASP A 1 197 ? 10.088 15.857 13.368 1.00 85.12 197 ASP A O 1
ATOM 1554 N N . GLY A 1 198 ? 8.652 14.264 14.045 1.00 81.06 198 GLY A N 1
ATOM 1555 C CA . GLY A 1 198 ? 9.030 14.314 15.458 1.00 81.06 198 GLY A CA 1
ATOM 1556 C C . GLY A 1 198 ? 10.496 13.959 15.739 1.00 81.06 198 GLY A C 1
ATOM 1557 O O . GLY A 1 198 ? 10.998 14.294 16.809 1.00 81.06 198 GLY A O 1
ATOM 1558 N N . GLU A 1 199 ? 11.202 13.339 14.786 1.00 85.25 199 GLU A N 1
ATOM 1559 C CA . GLU A 1 199 ? 12.635 13.029 14.869 1.00 85.25 199 GLU A CA 1
ATOM 1560 C C . GLU A 1 199 ? 13.509 14.054 14.128 1.00 85.25 199 GLU A C 1
ATOM 1562 O O . GLU A 1 199 ? 14.713 13.844 13.960 1.00 85.25 199 GLU A O 1
ATOM 1567 N N . ASN A 1 200 ? 12.926 15.175 13.692 1.00 83.75 200 ASN A N 1
ATOM 1568 C CA . ASN A 1 200 ? 13.599 16.224 12.932 1.00 83.75 200 ASN A CA 1
ATOM 1569 C C . ASN A 1 200 ? 14.159 15.731 11.580 1.00 83.75 200 ASN A C 1
ATOM 1571 O O . ASN A 1 200 ? 15.139 16.278 11.062 1.00 83.75 200 ASN A O 1
ATOM 1575 N N . LYS A 1 201 ? 13.536 14.701 10.993 1.00 86.50 201 LYS A N 1
ATOM 1576 C CA . LYS A 1 201 ? 13.830 14.214 9.643 1.00 86.50 201 LYS A CA 1
ATOM 1577 C C . LYS A 1 201 ? 12.773 14.724 8.676 1.00 86.50 201 LYS A C 1
ATOM 1579 O O . LYS A 1 201 ? 11.599 14.852 8.999 1.00 86.50 201 LYS A O 1
ATOM 1584 N N . ASN A 1 202 ? 13.194 15.030 7.454 1.00 88.56 202 ASN A N 1
ATOM 1585 C CA . ASN A 1 202 ? 12.266 15.430 6.406 1.00 88.56 202 ASN A CA 1
ATOM 1586 C C . ASN A 1 202 ? 11.520 14.192 5.892 1.00 88.56 202 ASN A C 1
ATOM 1588 O O . ASN A 1 202 ? 12.145 13.276 5.355 1.00 88.56 202 ASN A O 1
ATOM 1592 N N . SER A 1 203 ? 10.196 14.165 6.007 1.00 91.44 203 SER A N 1
ATOM 1593 C CA . SER A 1 203 ? 9.397 13.011 5.606 1.00 91.44 203 SER A CA 1
ATOM 1594 C C . SER A 1 203 ? 8.022 13.382 5.059 1.00 91.44 203 SER A C 1
ATOM 1596 O O . SER A 1 203 ? 7.496 14.474 5.271 1.00 91.44 203 SER A O 1
ATOM 1598 N N . MET A 1 204 ? 7.472 12.473 4.258 1.00 93.12 204 MET A N 1
ATOM 1599 C CA . MET A 1 204 ? 6.120 12.528 3.714 1.00 93.12 204 MET A CA 1
ATOM 1600 C C . MET A 1 204 ? 5.308 11.397 4.330 1.00 93.12 204 MET A C 1
ATOM 1602 O O . MET A 1 204 ? 5.761 10.254 4.339 1.00 93.12 204 MET A O 1
ATOM 1606 N N . VAL A 1 205 ? 4.109 11.700 4.807 1.00 95.31 205 VAL A N 1
ATOM 1607 C CA . VAL A 1 205 ? 3.250 10.722 5.469 1.00 95.31 205 VAL A CA 1
ATOM 1608 C C . VAL A 1 205 ? 2.389 9.980 4.448 1.00 95.31 205 VAL A C 1
ATOM 1610 O O . VAL A 1 205 ? 1.807 10.573 3.530 1.00 95.31 205 VAL A O 1
ATOM 1613 N N . LEU A 1 206 ? 2.321 8.667 4.638 1.00 96.81 206 LEU A N 1
ATOM 1614 C CA . LEU A 1 206 ? 1.382 7.737 4.028 1.00 96.81 206 LEU A CA 1
ATOM 1615 C C . LEU A 1 206 ? 0.438 7.237 5.128 1.00 96.81 206 LEU A C 1
ATOM 1617 O O . LEU A 1 206 ? 0.907 6.629 6.081 1.00 96.81 206 LEU A O 1
ATOM 1621 N N . GLN A 1 207 ? -0.866 7.460 4.987 1.00 98.06 207 GLN A N 1
ATOM 1622 C CA . GLN A 1 207 ? -1.913 6.864 5.819 1.00 98.06 207 GLN A CA 1
ATOM 1623 C C . GLN A 1 207 ? -2.620 5.768 5.028 1.00 98.06 207 GLN A C 1
ATOM 1625 O O . GLN A 1 207 ? -2.977 5.977 3.863 1.00 98.06 207 GLN A O 1
ATOM 1630 N N . THR A 1 208 ? -2.845 4.614 5.654 1.00 98.31 208 THR A N 1
ATOM 1631 C CA . THR A 1 208 ? -3.513 3.488 4.994 1.00 98.31 208 THR A CA 1
ATOM 1632 C C . THR A 1 208 ? -4.507 2.790 5.899 1.00 98.31 208 THR A C 1
ATOM 1634 O O . THR A 1 208 ? -4.215 2.580 7.072 1.00 98.31 208 THR A O 1
ATOM 1637 N N . VAL A 1 209 ? -5.627 2.352 5.324 1.00 98.56 209 VAL A N 1
ATOM 1638 C CA . VAL A 1 209 ? -6.520 1.361 5.934 1.00 98.56 209 VAL A CA 1
ATOM 1639 C C . VAL A 1 209 ? -6.242 0.009 5.295 1.00 98.56 209 VAL A C 1
ATOM 1641 O O . VAL A 1 209 ? -6.241 -0.102 4.067 1.00 98.56 209 VAL A O 1
ATOM 1644 N N . VAL A 1 210 ? -6.015 -1.006 6.121 1.00 98.50 210 VAL A N 1
ATOM 1645 C CA . VAL A 1 210 ? -5.618 -2.352 5.706 1.00 98.50 210 VAL A CA 1
ATOM 1646 C C . VAL A 1 210 ? -6.567 -3.395 6.298 1.00 98.50 210 VAL A C 1
ATOM 1648 O O . VAL A 1 210 ? -7.072 -3.228 7.409 1.00 98.50 210 VAL A O 1
ATOM 1651 N N . ASP A 1 211 ? -6.840 -4.451 5.537 1.00 97.44 211 ASP A N 1
ATOM 1652 C CA . ASP A 1 211 ? -7.686 -5.577 5.946 1.00 97.44 211 ASP A CA 1
ATOM 1653 C C . ASP A 1 211 ? -6.862 -6.755 6.534 1.00 97.44 211 ASP A C 1
ATOM 1655 O O . ASP A 1 211 ? -5.637 -6.666 6.590 1.00 97.44 211 ASP A O 1
ATOM 1659 N N . PRO A 1 212 ? -7.484 -7.871 6.974 1.00 96.69 212 PRO A N 1
ATOM 1660 C CA . PRO A 1 212 ? -6.786 -9.004 7.591 1.00 96.69 212 PRO A CA 1
ATOM 1661 C C . PRO A 1 212 ? -5.741 -9.672 6.698 1.00 96.69 212 PRO A C 1
ATOM 1663 O O . PRO A 1 212 ? -4.830 -10.310 7.214 1.00 96.69 212 PRO A O 1
ATOM 1666 N N . ASP A 1 213 ? -5.884 -9.551 5.377 1.00 94.94 213 ASP A N 1
ATOM 1667 C CA . ASP A 1 213 ? -5.005 -10.168 4.384 1.00 94.94 213 ASP A CA 1
ATOM 1668 C C . ASP A 1 213 ? -3.868 -9.212 3.974 1.00 94.94 213 ASP A C 1
ATOM 1670 O O . ASP A 1 213 ? -3.215 -9.408 2.951 1.00 94.94 213 ASP A O 1
ATOM 1674 N N . MET A 1 214 ? -3.629 -8.161 4.772 1.00 96.00 214 MET A N 1
ATOM 1675 C CA . MET A 1 214 ? -2.655 -7.096 4.516 1.00 96.00 214 MET A CA 1
ATOM 1676 C C . MET A 1 214 ? -2.921 -6.302 3.227 1.00 96.00 214 MET A C 1
ATOM 1678 O O . MET A 1 214 ? -2.025 -5.634 2.703 1.00 96.00 214 MET A O 1
ATOM 1682 N N . ARG A 1 215 ? -4.157 -6.319 2.715 1.00 96.50 215 ARG A N 1
ATOM 1683 C CA . ARG A 1 215 ? -4.527 -5.577 1.511 1.00 96.50 215 ARG A CA 1
ATOM 1684 C C . ARG A 1 215 ? -4.853 -4.126 1.841 1.00 96.50 215 ARG A C 1
ATOM 1686 O O . ARG A 1 215 ? -5.645 -3.836 2.738 1.00 96.50 215 ARG A O 1
ATOM 1693 N N . PHE A 1 216 ? -4.330 -3.200 1.042 1.00 98.38 216 PHE A N 1
ATOM 1694 C CA . PHE A 1 216 ? -4.649 -1.780 1.160 1.00 98.38 216 PHE A CA 1
ATOM 1695 C C . PHE A 1 216 ? -6.071 -1.496 0.651 1.00 98.38 216 PHE A C 1
ATOM 1697 O O . PHE A 1 216 ? -6.378 -1.718 -0.522 1.00 98.38 216 PHE A O 1
ATOM 1704 N N . ARG A 1 217 ? -6.945 -0.985 1.521 1.00 97.69 217 ARG A N 1
ATOM 1705 C CA . ARG A 1 217 ? -8.349 -0.648 1.216 1.00 97.69 217 ARG A CA 1
ATOM 1706 C C . ARG A 1 217 ? -8.584 0.844 1.017 1.00 97.69 217 ARG A C 1
ATOM 1708 O O . ARG A 1 217 ? -9.478 1.231 0.267 1.00 97.69 217 ARG A O 1
ATOM 1715 N N . ASP A 1 2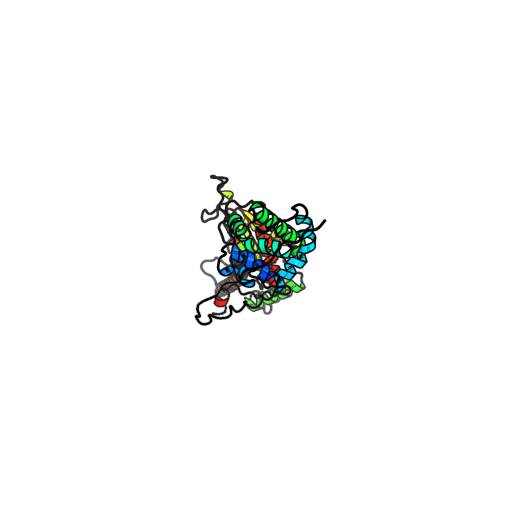18 ? -7.778 1.674 1.666 1.00 97.94 218 ASP A N 1
ATOM 1716 C CA . ASP A 1 218 ? -7.754 3.121 1.474 1.00 97.94 218 ASP A CA 1
ATOM 1717 C C . ASP A 1 218 ? -6.320 3.620 1.659 1.00 97.94 218 ASP A C 1
ATOM 1719 O O . ASP A 1 218 ? -5.592 3.103 2.508 1.00 97.94 218 ASP A O 1
ATOM 1723 N N . VAL A 1 219 ? -5.899 4.577 0.834 1.00 97.62 219 VAL A N 1
ATOM 1724 C CA . VAL A 1 219 ? -4.534 5.109 0.827 1.00 97.62 219 VAL A CA 1
ATOM 1725 C C . VAL A 1 219 ? -4.587 6.614 0.627 1.00 97.62 219 VAL A C 1
ATOM 1727 O O . VAL A 1 219 ? -5.166 7.105 -0.343 1.00 97.62 219 VAL A O 1
ATOM 1730 N N . VAL A 1 220 ? -3.918 7.339 1.517 1.00 96.00 220 VAL A N 1
ATOM 1731 C CA . VAL A 1 220 ? -3.733 8.785 1.437 1.00 96.00 220 VAL A CA 1
ATOM 1732 C C . VAL A 1 220 ? -2.249 9.085 1.600 1.00 96.00 220 VAL A C 1
ATOM 1734 O O . VAL A 1 220 ? -1.654 8.781 2.628 1.00 96.00 220 VAL A O 1
ATOM 1737 N N . SER A 1 221 ? -1.638 9.690 0.587 1.00 94.19 221 SER A N 1
ATOM 1738 C CA . SER A 1 221 ? -0.217 10.049 0.578 1.00 94.19 221 SER A CA 1
ATOM 1739 C C . SER A 1 221 ? -0.025 11.521 0.210 1.00 94.19 221 SER A C 1
ATOM 1741 O O . SER A 1 221 ? -0.926 12.168 -0.326 1.00 94.19 221 SER A O 1
ATOM 1743 N N . GLY A 1 222 ? 1.163 12.064 0.488 1.00 90.81 222 GLY A N 1
ATOM 1744 C CA . GLY A 1 222 ? 1.515 13.439 0.111 1.00 90.81 222 GLY A CA 1
ATOM 1745 C C . GLY A 1 222 ? 1.429 14.471 1.223 1.00 90.81 222 GLY A C 1
ATOM 1746 O O . GLY A 1 222 ? 1.709 15.644 0.974 1.00 90.81 222 GLY A O 1
ATOM 1747 N N . TRP A 1 223 ? 1.098 14.048 2.440 1.00 92.81 223 TRP A N 1
ATOM 1748 C CA . TRP A 1 223 ? 1.055 14.946 3.584 1.00 92.81 223 TRP A CA 1
ATOM 1749 C C . TRP A 1 223 ? 2.450 15.197 4.163 1.00 92.81 223 TRP A C 1
ATOM 1751 O O . TRP A 1 223 ? 3.296 14.300 4.127 1.00 92.81 223 TRP A O 1
ATOM 1761 N N . PRO A 1 224 ? 2.724 16.404 4.678 1.00 91.56 224 PRO A N 1
ATOM 1762 C CA . PRO A 1 224 ? 3.993 16.689 5.330 1.00 91.56 224 PRO A CA 1
ATOM 1763 C C . PRO A 1 224 ? 4.183 15.941 6.653 1.00 91.56 224 PRO A C 1
ATOM 1765 O O . PRO A 1 224 ? 3.228 15.780 7.407 1.00 91.56 224 PRO A O 1
ATOM 1768 N N . GLY A 1 225 ? 5.426 15.540 6.946 1.00 89.31 225 GLY A N 1
ATOM 1769 C CA . GLY A 1 225 ? 5.822 14.824 8.166 1.00 89.31 225 GLY A CA 1
ATOM 1770 C C . GLY A 1 225 ? 5.536 15.556 9.476 1.00 89.31 225 GLY A C 1
ATOM 1771 O O . GLY A 1 225 ? 5.458 14.908 10.512 1.00 89.31 225 GLY A O 1
ATOM 1772 N N . SER A 1 226 ? 5.331 16.877 9.440 1.00 90.56 226 SER A N 1
ATOM 1773 C CA . SER A 1 226 ? 4.983 17.654 10.633 1.00 90.56 226 SER A CA 1
ATOM 1774 C C . SER A 1 226 ? 3.511 17.542 11.037 1.00 90.56 226 SER A C 1
ATOM 1776 O O . SER A 1 226 ? 3.126 18.106 12.060 1.00 90.56 226 SER A O 1
ATOM 1778 N N . LEU A 1 227 ? 2.657 16.952 10.192 1.00 92.06 227 LEU A N 1
ATOM 1779 C CA . LEU A 1 227 ? 1.237 16.798 10.492 1.00 92.06 227 LEU A CA 1
ATOM 1780 C C . LEU A 1 227 ? 1.003 15.560 11.349 1.00 92.06 227 LEU A C 1
ATOM 1782 O O . LEU A 1 227 ? 1.582 14.506 11.111 1.00 92.06 227 LEU A O 1
ATOM 1786 N N . ASP A 1 228 ? 0.098 15.700 12.307 1.00 91.56 228 ASP A N 1
ATOM 1787 C CA . ASP A 1 228 ? -0.401 14.609 13.126 1.00 91.56 228 ASP A CA 1
ATOM 1788 C C . ASP A 1 228 ? -1.386 13.727 12.346 1.00 91.56 228 ASP A C 1
ATOM 1790 O O . ASP A 1 228 ? -2.132 14.189 11.471 1.00 91.56 228 ASP A O 1
ATOM 1794 N N . ASP A 1 229 ? -1.446 12.449 12.717 1.00 93.44 229 ASP A N 1
ATOM 1795 C CA . ASP A 1 229 ? -2.310 11.465 12.059 1.00 93.44 229 ASP A CA 1
ATOM 1796 C C . ASP A 1 229 ? -3.791 11.861 12.122 1.00 93.44 229 ASP A C 1
ATOM 1798 O O . ASP A 1 229 ? -4.555 11.610 11.184 1.00 93.44 229 ASP A O 1
ATOM 1802 N N . SER A 1 230 ? -4.201 12.547 13.196 1.00 93.56 230 SER A N 1
ATOM 1803 C CA . SER A 1 230 ? -5.566 13.045 13.373 1.00 93.56 230 SER A CA 1
ATOM 1804 C C . SER A 1 230 ? -5.938 14.112 12.333 1.00 93.56 230 SER A C 1
ATOM 1806 O O . SER A 1 230 ? -7.054 14.097 11.797 1.00 93.56 230 SER A O 1
ATOM 1808 N N . CYS A 1 231 ? -5.009 15.013 11.996 1.00 94.94 231 CYS A N 1
ATOM 1809 C CA . CYS A 1 231 ? -5.204 16.023 10.961 1.00 94.94 231 CYS A CA 1
ATOM 1810 C C . CYS A 1 231 ? -5.272 15.378 9.577 1.00 94.94 231 CYS A C 1
ATOM 1812 O O . CYS A 1 231 ? -6.199 15.668 8.814 1.00 94.94 231 CYS A O 1
ATOM 1814 N N . ILE A 1 232 ? -4.365 14.440 9.287 1.00 95.81 232 ILE A N 1
ATOM 1815 C CA . ILE A 1 232 ? -4.362 13.678 8.030 1.00 95.81 232 ILE A CA 1
ATOM 1816 C C . ILE A 1 232 ? -5.670 12.894 7.867 1.00 95.81 232 ILE A C 1
ATOM 1818 O O . ILE A 1 232 ? -6.288 12.915 6.800 1.00 95.81 232 ILE A O 1
ATOM 1822 N N . LEU A 1 233 ? -6.155 12.263 8.940 1.00 97.12 233 LEU A N 1
ATOM 1823 C CA . LEU A 1 233 ? -7.439 11.571 8.925 1.00 97.12 233 LEU A CA 1
ATOM 1824 C C . LEU A 1 233 ? -8.574 12.530 8.566 1.00 97.12 233 LEU A C 1
ATOM 1826 O O . LEU A 1 233 ? -9.357 12.233 7.669 1.00 97.12 233 LEU A O 1
ATOM 1830 N N . ARG A 1 234 ? -8.677 13.689 9.223 1.00 96.31 234 ARG A N 1
ATOM 1831 C CA . ARG A 1 234 ? -9.781 14.643 9.000 1.00 96.31 234 ARG A CA 1
ATOM 1832 C C . ARG A 1 234 ? -9.823 15.206 7.578 1.00 96.31 234 ARG A C 1
ATOM 1834 O O . ARG A 1 234 ? -10.904 15.554 7.101 1.00 96.31 234 ARG A O 1
ATOM 1841 N N . THR A 1 235 ? -8.680 15.296 6.901 1.00 94.12 235 THR A N 1
ATOM 1842 C CA . THR A 1 235 ? -8.592 15.757 5.506 1.00 94.12 235 THR A CA 1
ATOM 1843 C C . THR A 1 235 ? -8.810 14.634 4.486 1.00 94.12 235 THR A C 1
ATOM 1845 O O . THR A 1 235 ? -9.086 14.918 3.316 1.00 94.12 235 THR A O 1
ATOM 1848 N N . SER A 1 236 ? -8.740 13.367 4.909 1.00 95.69 236 SER A N 1
ATOM 1849 C CA . SER A 1 236 ? -8.902 12.200 4.039 1.00 95.69 236 SER A CA 1
ATOM 1850 C C . SER A 1 236 ? -10.299 12.095 3.411 1.00 95.69 236 SER A C 1
ATOM 1852 O O . SER A 1 236 ? -11.329 12.480 3.979 1.00 95.69 236 SER A O 1
ATOM 1854 N N . CYS A 1 237 ? -10.360 11.497 2.215 1.00 95.69 237 CYS A N 1
ATOM 1855 C CA . CYS A 1 237 ? -11.640 11.142 1.604 1.00 95.69 237 CYS A CA 1
ATOM 1856 C C . CYS A 1 237 ? -12.383 10.095 2.449 1.00 95.69 237 CYS A C 1
ATOM 1858 O O . CYS A 1 237 ? -13.601 10.203 2.608 1.00 95.69 237 CYS A O 1
ATOM 1860 N N . PHE A 1 238 ? -11.638 9.150 3.034 1.00 96.94 238 PHE A N 1
ATOM 1861 C CA . PHE A 1 238 ? -12.134 8.125 3.946 1.00 96.94 238 PHE A CA 1
ATOM 1862 C C . PHE A 1 238 ? -12.992 8.714 5.068 1.00 96.94 238 PHE A C 1
ATOM 1864 O O . PHE A 1 238 ? -14.173 8.383 5.181 1.00 96.94 238 PHE A O 1
ATOM 1871 N N . TYR A 1 239 ? -12.443 9.669 5.824 1.00 97.50 239 TYR A N 1
ATOM 1872 C CA . TYR A 1 239 ? -13.144 10.333 6.923 1.00 97.50 239 TYR A CA 1
ATOM 1873 C C . TYR A 1 239 ? -14.446 10.983 6.457 1.00 97.50 239 TYR A C 1
ATOM 1875 O O . TYR A 1 239 ? -15.493 10.784 7.071 1.00 97.50 239 TYR A O 1
ATOM 1883 N N . ARG A 1 240 ? -14.428 11.713 5.332 1.00 97.50 240 ARG A N 1
ATOM 1884 C CA . ARG A 1 240 ? -15.646 12.343 4.792 1.00 97.50 240 ARG A CA 1
ATOM 1885 C C . ARG A 1 240 ? -16.717 11.319 4.416 1.00 97.50 240 ARG A C 1
ATOM 1887 O O . ARG A 1 240 ? -17.898 11.611 4.582 1.00 97.50 240 ARG A O 1
ATOM 1894 N N . LEU A 1 241 ? -16.329 10.160 3.886 1.00 97.06 241 LEU A N 1
ATOM 1895 C CA . LEU A 1 241 ? -17.266 9.094 3.521 1.00 97.06 241 LEU A CA 1
ATOM 1896 C C . LEU A 1 241 ? -17.874 8.431 4.760 1.00 97.06 241 LEU A C 1
ATOM 1898 O O . LEU A 1 241 ? -19.083 8.210 4.782 1.00 97.06 241 LEU A O 1
ATOM 1902 N N . CYS A 1 242 ? -17.083 8.189 5.807 1.00 96.38 242 CYS A N 1
ATOM 1903 C CA . CYS A 1 242 ? -17.595 7.673 7.078 1.00 96.38 242 CYS A CA 1
ATOM 1904 C C . CYS A 1 242 ? -18.534 8.682 7.761 1.00 96.38 242 CYS A C 1
ATOM 1906 O O . CYS A 1 242 ? -19.620 8.317 8.199 1.00 96.38 242 CYS A O 1
ATOM 1908 N N . GLN A 1 243 ? -18.184 9.975 7.772 1.00 94.69 243 GLN A N 1
ATOM 1909 C CA . GLN A 1 243 ? -19.039 11.028 8.342 1.00 94.69 243 GLN A CA 1
ATOM 1910 C C . GLN A 1 243 ? -20.377 11.189 7.609 1.00 94.69 243 GLN A C 1
ATOM 1912 O O . GLN A 1 243 ? -21.388 11.516 8.223 1.00 94.69 243 GLN A O 1
ATOM 1917 N N . LYS A 1 244 ? -20.404 10.937 6.297 1.00 94.81 244 LYS A N 1
ATOM 1918 C CA . LYS A 1 244 ? -21.638 10.932 5.497 1.00 94.81 244 LYS A CA 1
ATOM 1919 C C . LYS A 1 244 ? -22.464 9.651 5.651 1.00 94.81 244 LYS A C 1
ATOM 1921 O O . LYS A 1 244 ? -23.516 9.554 5.026 1.00 94.81 244 LYS A O 1
ATOM 1926 N N . GLY A 1 245 ? -21.989 8.661 6.409 1.00 92.56 245 GLY A N 1
ATOM 1927 C CA . GLY A 1 245 ? -22.626 7.347 6.484 1.00 92.56 245 GLY A CA 1
ATOM 1928 C C . GLY A 1 245 ? -22.597 6.607 5.144 1.00 92.56 245 GLY A C 1
ATOM 1929 O O . GLY A 1 245 ? -23.555 5.936 4.789 1.00 92.56 245 GLY A O 1
ATOM 1930 N N . SER A 1 246 ? -21.534 6.773 4.352 1.00 94.00 246 SER A N 1
ATOM 1931 C CA . SER A 1 246 ? -21.323 6.027 3.099 1.00 94.00 246 SER A CA 1
ATOM 1932 C C . SER A 1 246 ? -20.345 4.856 3.258 1.00 94.00 246 SER A C 1
ATOM 1934 O O . SER A 1 246 ? -20.213 4.044 2.347 1.00 94.00 246 SER A O 1
ATOM 1936 N N . ARG A 1 247 ? -19.637 4.776 4.391 1.00 95.06 247 ARG A N 1
ATOM 1937 C CA . ARG A 1 247 ? -18.739 3.677 4.782 1.00 95.06 247 ARG A CA 1
ATOM 1938 C C . ARG A 1 247 ? -18.932 3.374 6.267 1.00 95.06 247 ARG A C 1
ATOM 1940 O O . ARG A 1 247 ? -19.267 4.290 7.015 1.00 95.06 247 ARG A O 1
ATOM 1947 N N . LEU A 1 248 ? -18.673 2.124 6.662 1.00 94.75 248 LEU A N 1
ATOM 1948 C CA . LEU A 1 248 ? -18.761 1.643 8.049 1.00 94.75 248 LEU A CA 1
ATOM 1949 C C . LEU A 1 248 ? -20.143 1.903 8.676 1.00 94.75 248 LEU A C 1
ATOM 1951 O O . LEU A 1 248 ? -20.271 2.505 9.742 1.00 94.75 248 LEU A O 1
ATOM 1955 N N . THR A 1 249 ? -21.199 1.505 7.965 1.00 90.81 249 THR A N 1
ATOM 1956 C CA . THR A 1 249 ? -22.595 1.725 8.376 1.00 90.81 249 THR A CA 1
ATOM 1957 C C . THR A 1 249 ? -23.263 0.487 8.951 1.00 90.81 249 THR A C 1
ATOM 1959 O O . THR A 1 249 ? -24.325 0.615 9.564 1.00 90.81 249 THR A O 1
ATOM 1962 N N . GLY A 1 250 ? -22.673 -0.695 8.759 1.00 88.75 250 GLY A N 1
ATOM 1963 C CA . GLY A 1 250 ? -23.234 -1.947 9.242 1.00 88.75 250 GLY A CA 1
ATOM 1964 C C . GLY A 1 250 ? -23.321 -1.995 10.765 1.00 88.75 250 GLY A C 1
ATOM 1965 O O . GLY A 1 250 ? -22.573 -1.332 11.487 1.00 88.75 250 GLY A O 1
ATOM 1966 N N . GLN A 1 251 ? -24.256 -2.799 11.258 1.00 89.62 251 GLN A N 1
ATOM 1967 C CA . GLN A 1 251 ? -24.448 -3.074 12.677 1.00 89.62 251 GLN A CA 1
ATOM 1968 C C . GLN A 1 251 ? -24.584 -4.576 12.877 1.00 89.62 251 GLN A C 1
ATOM 1970 O O . GLN A 1 251 ? -25.090 -5.276 12.000 1.00 89.62 251 GLN A O 1
ATOM 1975 N N . MET A 1 252 ? -24.106 -5.053 14.018 1.00 86.25 252 MET A N 1
ATOM 1976 C CA . MET A 1 252 ? -24.141 -6.457 14.392 1.00 86.25 252 MET A CA 1
ATOM 1977 C C . MET A 1 252 ? -24.509 -6.587 15.868 1.00 86.25 252 MET A C 1
ATOM 1979 O O . MET A 1 252 ? -23.961 -5.868 16.706 1.00 86.25 252 MET A O 1
ATOM 1983 N N . GLU A 1 253 ? -25.415 -7.511 16.176 1.00 84.12 253 GLU A N 1
ATOM 1984 C CA . GLU A 1 253 ? -25.702 -7.916 17.552 1.00 84.12 253 GLU A CA 1
ATOM 1985 C C . GLU A 1 253 ? -24.561 -8.782 18.081 1.00 84.12 253 GLU A C 1
ATOM 1987 O O . GLU A 1 253 ? -24.115 -9.712 17.405 1.00 84.12 253 GLU A O 1
ATOM 1992 N N . LEU A 1 254 ? -24.086 -8.484 19.290 1.00 77.00 254 LEU A N 1
ATOM 1993 C CA . LEU A 1 254 ? -23.081 -9.318 19.937 1.00 77.00 254 LEU A CA 1
ATOM 1994 C C . LEU A 1 254 ? -23.705 -10.635 20.429 1.00 77.00 254 LEU A C 1
ATOM 1996 O O . LEU A 1 254 ? -24.662 -10.600 21.208 1.00 77.00 254 LEU A O 1
ATOM 2000 N N . PRO A 1 255 ? -23.164 -11.804 20.034 1.00 68.12 255 PRO A N 1
ATOM 2001 C CA . PRO A 1 255 ? -23.649 -13.084 20.533 1.00 68.12 255 PRO A CA 1
ATOM 2002 C C . PRO A 1 255 ? -23.434 -13.202 22.049 1.00 68.12 255 PRO A C 1
ATOM 2004 O O . PRO A 1 255 ? -22.312 -13.069 22.531 1.00 68.12 255 PRO A O 1
ATOM 2007 N N . GLY A 1 256 ? -24.495 -13.509 22.800 1.00 64.69 256 GLY A N 1
ATOM 2008 C CA . GLY A 1 256 ? -24.402 -13.825 24.231 1.00 64.69 256 GLY A CA 1
ATOM 2009 C C . GLY A 1 256 ? -24.475 -12.634 25.192 1.00 64.69 256 GLY A C 1
ATOM 2010 O O . GLY A 1 256 ? -24.439 -12.853 26.402 1.00 64.69 256 GLY A O 1
ATOM 2011 N N . GLU A 1 257 ? -24.634 -11.405 24.695 1.00 65.44 257 GLU A N 1
ATOM 2012 C CA . GLU A 1 257 ? -25.001 -10.259 25.534 1.00 65.44 257 GLU A CA 1
ATOM 2013 C C . GLU A 1 257 ? -26.523 -10.077 25.627 1.00 65.44 257 GLU A C 1
ATOM 2015 O O . GLU A 1 257 ? -27.294 -10.632 24.840 1.00 65.44 257 GLU A O 1
ATOM 2020 N N . SER A 1 258 ? -26.967 -9.298 26.619 1.00 59.81 258 SER A N 1
ATOM 2021 C CA . SER A 1 258 ? -28.362 -8.864 26.753 1.00 59.81 258 SER A CA 1
ATOM 2022 C C . SER A 1 258 ? -28.884 -8.354 25.406 1.00 59.81 258 SER A C 1
ATOM 2024 O O . SER A 1 258 ? -28.209 -7.563 24.746 1.00 59.81 258 SER A O 1
ATOM 2026 N N . ALA A 1 259 ? -30.091 -8.770 25.012 1.00 57.47 259 ALA A N 1
ATOM 2027 C CA . ALA A 1 259 ? -30.731 -8.296 23.787 1.00 57.47 259 ALA A CA 1
ATOM 2028 C C . ALA A 1 259 ? -30.668 -6.755 23.707 1.00 57.47 259 ALA A C 1
ATOM 2030 O O . ALA A 1 259 ? -31.237 -6.069 24.557 1.00 57.47 259 ALA A O 1
ATOM 2031 N N . GLY A 1 260 ? -29.939 -6.222 22.716 1.00 60.78 260 GLY A N 1
ATOM 2032 C CA . GLY A 1 260 ? -29.752 -4.779 22.508 1.00 60.78 260 GLY A CA 1
ATOM 2033 C C . GLY A 1 260 ? -28.302 -4.282 22.399 1.00 60.78 260 GLY A C 1
ATOM 2034 O O . GLY A 1 260 ? -28.108 -3.143 21.970 1.00 60.78 260 GLY A O 1
ATOM 2035 N N . SER A 1 261 ? -27.286 -5.092 22.724 1.00 76.12 261 SER A N 1
ATOM 2036 C CA . SER A 1 261 ? -25.874 -4.716 22.522 1.00 76.12 261 SER A CA 1
ATOM 2037 C C . SER A 1 261 ? -25.480 -4.778 21.039 1.00 76.12 261 SER A C 1
ATOM 2039 O O . SER A 1 261 ? -25.077 -5.819 20.516 1.00 76.12 261 SER A O 1
ATOM 2041 N N . MET A 1 262 ? -25.613 -3.641 20.352 1.00 84.31 262 MET A N 1
ATOM 2042 C CA . MET A 1 262 ? -25.250 -3.465 18.943 1.00 84.31 262 MET A CA 1
ATOM 2043 C C . MET A 1 262 ? -23.847 -2.875 18.806 1.00 84.31 262 MET A C 1
ATOM 2045 O O . MET A 1 262 ? -23.565 -1.795 19.329 1.00 84.31 262 MET A O 1
ATOM 2049 N N . VAL A 1 263 ? -22.996 -3.522 18.015 1.00 88.75 263 VAL A N 1
ATOM 2050 C CA . VAL A 1 263 ? -21.688 -2.990 17.623 1.00 88.75 263 VAL A CA 1
ATOM 2051 C C . VAL A 1 263 ? -21.760 -2.526 16.177 1.00 88.75 263 VAL A C 1
ATOM 2053 O O . VAL A 1 263 ? -22.226 -3.252 15.301 1.00 88.75 263 VAL A O 1
ATOM 2056 N N . ARG A 1 264 ? -21.315 -1.296 15.914 1.00 92.75 264 ARG A N 1
ATOM 2057 C CA . ARG A 1 264 ? -21.207 -0.746 14.554 1.00 92.75 264 ARG A CA 1
ATOM 2058 C C . ARG A 1 264 ? -19.977 -1.291 13.852 1.00 92.75 264 ARG A C 1
ATOM 2060 O O . ARG A 1 264 ? -19.063 -1.760 14.508 1.00 92.75 264 ARG A O 1
ATOM 2067 N N . GLU A 1 265 ? -19.946 -1.214 12.533 1.00 96.69 265 GLU A N 1
ATOM 2068 C CA . GLU A 1 265 ? -18.709 -1.422 11.792 1.00 96.69 265 GLU A CA 1
ATOM 2069 C C . GLU A 1 265 ? -17.681 -0.370 12.216 1.00 96.69 265 GLU A C 1
ATOM 2071 O O . GLU A 1 265 ? -17.977 0.827 12.271 1.00 96.69 265 GLU A O 1
ATOM 2076 N N . TYR A 1 266 ? -16.469 -0.815 12.527 1.00 97.56 266 TYR A N 1
ATOM 2077 C CA . TYR A 1 266 ? -15.376 0.070 12.910 1.00 97.56 266 TYR A CA 1
ATOM 2078 C C . TYR A 1 266 ? -14.053 -0.421 12.347 1.00 97.56 266 TYR A C 1
ATOM 2080 O O . TYR A 1 266 ? -13.899 -1.579 11.968 1.00 97.56 266 TYR A O 1
ATOM 2088 N N . ILE A 1 267 ? -13.080 0.477 12.324 1.00 98.50 267 ILE A N 1
ATOM 2089 C CA . ILE A 1 267 ? -11.670 0.151 12.139 1.00 98.50 267 ILE A CA 1
ATOM 2090 C C . ILE A 1 267 ? -10.903 0.462 13.424 1.00 98.50 267 ILE A C 1
ATOM 2092 O O . ILE A 1 267 ? -11.358 1.265 14.244 1.00 98.50 267 ILE A O 1
ATOM 2096 N N . VAL A 1 268 ? -9.744 -0.160 13.614 1.00 98.25 268 VAL A N 1
ATOM 2097 C CA . VAL A 1 268 ? -8.866 0.129 14.756 1.00 98.25 268 VAL A CA 1
ATOM 2098 C C . VAL A 1 268 ? -7.755 1.088 14.356 1.00 98.25 268 VAL A C 1
ATOM 2100 O O . VAL A 1 268 ? -7.132 0.910 13.315 1.00 98.25 268 VAL A O 1
ATOM 2103 N N . GLY A 1 269 ? -7.500 2.098 15.180 1.00 97.88 269 GLY A N 1
ATOM 2104 C CA . GLY A 1 269 ? -6.386 3.029 15.028 1.00 97.88 269 GLY A CA 1
ATOM 2105 C C . GLY A 1 269 ? -5.561 3.107 16.301 1.00 97.88 269 GLY A C 1
ATOM 2106 O O . GLY A 1 269 ? -5.963 2.620 17.358 1.00 97.88 269 GLY A O 1
ATOM 2107 N N . ASP A 1 270 ? -4.385 3.697 16.194 1.00 95.44 270 ASP A N 1
ATOM 2108 C CA . ASP A 1 270 ? -3.490 3.913 17.320 1.00 95.44 270 ASP A CA 1
ATOM 2109 C C . ASP A 1 270 ? -3.975 5.025 18.289 1.00 95.44 270 ASP A C 1
ATOM 2111 O O . ASP A 1 270 ? -5.019 5.644 18.069 1.00 95.44 270 ASP A O 1
ATOM 2115 N N . PRO A 1 271 ? -3.244 5.275 19.391 1.00 95.25 271 PRO A N 1
ATOM 2116 C CA . PRO A 1 271 ? -3.516 6.369 20.325 1.00 95.25 271 PRO A CA 1
ATOM 2117 C C . PRO A 1 271 ? -3.513 7.794 19.752 1.00 95.25 271 PRO A C 1
ATOM 2119 O O . PRO A 1 271 ? -4.057 8.681 20.411 1.00 95.25 271 PRO A O 1
ATOM 2122 N N . SER A 1 272 ? -2.865 8.041 18.608 1.00 93.69 272 SER A N 1
ATOM 2123 C CA . SER A 1 272 ? -2.745 9.376 18.005 1.00 93.69 272 SER A CA 1
ATOM 2124 C C . SER A 1 272 ? -4.042 9.793 17.295 1.00 93.69 272 SER A C 1
ATOM 2126 O O . SER A 1 272 ? -4.318 10.984 17.112 1.00 93.69 272 SER A O 1
ATOM 2128 N N . TYR A 1 273 ? -4.883 8.816 16.944 1.00 96.38 273 TYR A N 1
ATOM 2129 C CA . TYR A 1 273 ? -6.200 9.048 16.374 1.00 96.38 273 TYR A CA 1
ATOM 2130 C C . TYR A 1 273 ? -7.257 9.433 17.425 1.00 96.38 273 TYR A C 1
ATOM 2132 O O . TYR A 1 273 ? -7.200 9.023 18.586 1.00 96.38 273 TYR A O 1
ATOM 2140 N N . PRO A 1 274 ? -8.299 10.186 17.026 1.00 95.69 274 PRO A N 1
ATOM 2141 C CA . PRO A 1 274 ? -9.452 10.419 17.881 1.00 95.69 274 PRO A CA 1
ATOM 2142 C C . PRO A 1 274 ? -10.343 9.172 17.936 1.00 95.69 274 PRO A C 1
ATOM 2144 O O . PRO A 1 274 ? -10.554 8.504 16.924 1.00 95.69 274 PRO A O 1
ATOM 2147 N N . LEU A 1 275 ? -10.955 8.919 19.094 1.00 96.50 275 LEU A N 1
ATOM 2148 C CA . LEU A 1 275 ? -12.036 7.941 19.208 1.00 96.50 275 LEU A CA 1
ATOM 2149 C C . LEU A 1 275 ? -13.281 8.460 18.467 1.00 96.50 275 LEU A C 1
ATOM 2151 O O . LEU A 1 275 ? -13.776 9.548 18.769 1.00 96.50 275 LEU A O 1
ATOM 2155 N N . LEU A 1 276 ? -13.796 7.691 17.504 1.00 96.31 276 LEU A N 1
ATOM 2156 C CA . LEU A 1 276 ? -14.982 8.033 16.705 1.00 96.31 276 LEU A CA 1
ATOM 2157 C C . LEU A 1 276 ? -15.959 6.846 16.656 1.00 96.31 276 LEU A C 1
ATOM 2159 O O . LEU A 1 276 ? -15.544 5.713 16.888 1.00 96.31 276 LEU A O 1
ATOM 2163 N N . PRO A 1 277 ? -17.235 7.047 16.263 1.00 94.56 277 PRO A N 1
ATOM 2164 C CA . PRO A 1 277 ? -18.216 5.957 16.162 1.00 94.56 277 PRO A CA 1
ATOM 2165 C C . PRO A 1 277 ? -17.830 4.788 15.239 1.00 94.56 277 PRO A C 1
ATOM 2167 O O . PRO A 1 277 ? -18.481 3.751 15.284 1.00 94.56 277 PRO A O 1
ATOM 2170 N N . TRP A 1 278 ? -16.826 4.983 14.384 1.00 96.31 278 TRP A N 1
ATOM 2171 C CA . TRP A 1 278 ? -16.319 4.027 13.399 1.00 96.31 278 TRP A CA 1
ATOM 2172 C C . TRP A 1 278 ? -14.789 3.841 13.487 1.00 96.31 278 TRP A C 1
ATOM 2174 O O . TRP A 1 278 ? -14.213 3.134 12.664 1.00 96.31 278 TRP A O 1
ATOM 2184 N N . LEU A 1 279 ? -14.116 4.468 14.464 1.00 97.69 279 LEU A N 1
ATOM 2185 C CA . LEU A 1 279 ? -12.667 4.362 14.687 1.00 97.69 279 LEU A CA 1
ATOM 2186 C C . LEU A 1 279 ? -12.388 4.134 16.171 1.00 97.69 279 LEU A C 1
ATOM 2188 O O . LEU A 1 279 ? -12.577 5.041 16.981 1.00 97.69 279 LEU A O 1
ATOM 2192 N N . MET A 1 280 ? -11.933 2.930 16.510 1.00 97.19 280 MET A N 1
ATOM 2193 C CA . MET A 1 280 ? -11.628 2.531 17.881 1.00 97.19 280 MET A CA 1
ATOM 2194 C C . MET A 1 280 ? -10.138 2.675 18.189 1.00 97.19 280 MET A C 1
ATOM 2196 O O . MET A 1 280 ? -9.282 2.157 17.470 1.00 97.19 280 MET A O 1
ATOM 2200 N N . THR A 1 281 ? -9.839 3.327 19.307 1.00 97.38 281 THR A N 1
ATOM 2201 C CA . THR A 1 281 ? -8.486 3.500 19.847 1.00 97.38 281 THR A CA 1
ATOM 2202 C C . THR A 1 281 ? -8.357 2.748 21.177 1.00 97.38 281 THR A C 1
ATOM 2204 O O . THR A 1 281 ? -9.377 2.437 21.802 1.00 97.38 281 THR A O 1
ATOM 2207 N N . PRO A 1 282 ? -7.139 2.372 21.604 1.00 96.81 282 PRO A N 1
ATOM 2208 C CA . PRO A 1 282 ? -6.970 1.572 22.811 1.00 96.81 282 PRO A CA 1
ATOM 2209 C C . PRO A 1 282 ? -7.238 2.418 24.063 1.00 96.81 282 PRO A C 1
ATOM 2211 O O . PRO A 1 282 ? -7.064 3.639 24.056 1.00 96.81 282 PRO A O 1
ATOM 2214 N N . TYR A 1 283 ? -7.612 1.773 25.168 1.00 96.25 283 TYR A N 1
ATOM 2215 C CA . TYR A 1 283 ? -7.724 2.437 26.467 1.00 96.25 283 TYR A CA 1
ATOM 2216 C C . TYR A 1 283 ? -6.342 2.897 26.955 1.00 96.25 283 TYR A C 1
ATOM 2218 O O . TYR A 1 283 ? -5.398 2.110 26.954 1.00 96.25 283 TYR A O 1
ATOM 2226 N N . GLN A 1 284 ? -6.229 4.146 27.417 1.00 91.62 284 GLN A N 1
ATOM 2227 C CA . GLN A 1 284 ? -4.958 4.758 27.856 1.00 91.62 284 GLN A CA 1
ATOM 2228 C C . GLN A 1 284 ? -4.905 5.045 29.370 1.00 91.62 284 GLN A C 1
ATOM 2230 O O . GLN A 1 284 ? -4.020 5.750 29.848 1.00 91.62 284 GLN A O 1
ATOM 2235 N N . GLU A 1 285 ? -5.870 4.540 30.140 1.00 90.12 285 GLU A N 1
ATOM 2236 C CA . GLU A 1 285 ? -5.950 4.770 31.588 1.00 90.12 285 GLU A CA 1
ATOM 2237 C C . GLU A 1 285 ? -4.830 4.028 32.344 1.00 90.12 285 GLU A C 1
ATOM 2239 O O . GLU A 1 285 ? -4.424 2.935 31.954 1.00 90.12 285 GLU A O 1
ATOM 2244 N N . HIS A 1 286 ? -4.360 4.586 33.467 1.00 77.75 286 HIS A N 1
ATOM 2245 C CA . HIS A 1 286 ? -3.266 3.996 34.257 1.00 77.75 286 HIS A CA 1
ATOM 2246 C C . HIS A 1 286 ? -3.623 2.663 34.937 1.00 77.75 286 HIS A C 1
ATOM 2248 O O . HIS A 1 286 ? -2.768 1.791 35.065 1.00 77.75 286 HIS A O 1
ATOM 2254 N N . CYS A 1 287 ? -4.874 2.499 35.373 1.00 88.31 287 CYS A N 1
ATOM 2255 C CA . CYS A 1 287 ? -5.353 1.308 36.077 1.00 88.31 287 CYS A CA 1
ATOM 2256 C C . CYS A 1 287 ? -6.498 0.677 35.282 1.00 88.31 287 CYS A C 1
ATOM 2258 O O . CYS A 1 287 ? -7.666 0.999 35.496 1.00 88.31 287 CYS A O 1
ATOM 2260 N N . LEU A 1 288 ? -6.156 -0.200 34.339 1.00 89.88 288 LEU A N 1
ATOM 2261 C CA . LEU A 1 288 ? -7.132 -0.877 33.488 1.00 89.88 288 LEU A CA 1
ATOM 2262 C C . LEU A 1 288 ? -7.775 -2.066 34.211 1.00 89.88 288 LEU A C 1
ATOM 2264 O O . LEU A 1 288 ? -7.099 -2.837 34.892 1.00 89.88 288 LEU A O 1
ATOM 2268 N N . SER A 1 289 ? -9.085 -2.245 34.021 1.00 94.50 289 SER A N 1
ATOM 2269 C CA . SER A 1 289 ? -9.756 -3.493 34.394 1.00 94.50 289 SER A CA 1
ATOM 2270 C C . SER A 1 289 ? -9.253 -4.647 33.518 1.00 94.50 289 SER A C 1
ATOM 2272 O O . SER A 1 289 ? -8.748 -4.425 32.415 1.00 94.50 289 SER A O 1
ATOM 2274 N N . SER A 1 290 ? -9.438 -5.891 33.974 1.00 94.50 290 SER A N 1
ATOM 2275 C CA . SER A 1 290 ? -9.042 -7.084 33.203 1.00 94.50 290 SER A CA 1
ATOM 2276 C C . SER A 1 290 ? -9.638 -7.097 31.789 1.00 94.50 290 SER A C 1
ATOM 2278 O O . SER A 1 290 ? -8.972 -7.502 30.842 1.00 94.50 290 SER A O 1
ATOM 2280 N N . GLU A 1 291 ? -10.872 -6.619 31.632 1.00 92.56 291 GLU A N 1
ATOM 2281 C CA . GLU A 1 291 ? -11.569 -6.539 30.342 1.00 92.56 291 GLU A CA 1
ATOM 2282 C C . GLU A 1 291 ? -10.925 -5.516 29.400 1.00 92.56 291 GLU A C 1
ATOM 2284 O O . GLU A 1 291 ? -10.712 -5.805 28.224 1.00 92.56 291 GLU A O 1
ATOM 2289 N N . LYS A 1 292 ? -10.551 -4.335 29.915 1.00 94.94 292 LYS A N 1
ATOM 2290 C CA . LYS A 1 292 ? -9.871 -3.300 29.121 1.00 94.94 292 LYS A CA 1
ATOM 2291 C C . LYS A 1 292 ? -8.465 -3.732 28.705 1.00 94.94 292 LYS A C 1
ATOM 2293 O O . LYS A 1 292 ? -8.039 -3.419 27.595 1.00 94.94 292 LYS A O 1
ATOM 2298 N N . VAL A 1 293 ? -7.751 -4.457 29.571 1.00 95.69 293 VAL A N 1
ATOM 2299 C CA . VAL A 1 293 ? -6.444 -5.048 29.235 1.00 95.69 293 VAL A CA 1
ATOM 2300 C C . VAL A 1 293 ? -6.592 -6.058 28.100 1.00 95.69 293 VAL A C 1
ATOM 2302 O O . VAL A 1 293 ? -5.843 -5.997 27.126 1.00 95.69 293 VAL A O 1
ATOM 2305 N N . GLU A 1 294 ? -7.578 -6.950 28.190 1.00 95.62 294 GLU A N 1
ATOM 2306 C CA . GLU A 1 294 ? -7.831 -7.949 27.151 1.00 95.62 294 GLU A CA 1
ATOM 2307 C C . GLU A 1 294 ? -8.270 -7.300 25.827 1.00 95.62 294 GLU A C 1
ATOM 2309 O O . GLU A 1 294 ? -7.773 -7.676 24.765 1.00 95.62 294 GLU A O 1
ATOM 2314 N N . PHE A 1 295 ? -9.117 -6.266 25.873 1.00 95.38 295 PHE A N 1
ATOM 2315 C CA . PHE A 1 295 ? -9.447 -5.473 24.688 1.00 95.38 295 PHE A CA 1
ATOM 2316 C C . PHE A 1 295 ? -8.196 -4.850 24.061 1.00 95.38 295 PHE A C 1
ATOM 2318 O O . PHE A 1 295 ? -7.963 -5.020 22.866 1.00 95.38 295 PHE A O 1
ATOM 2325 N N . ASN A 1 296 ? -7.356 -4.175 24.853 1.00 97.31 296 ASN A N 1
ATOM 2326 C CA . ASN A 1 296 ? -6.129 -3.551 24.358 1.00 97.31 296 ASN A CA 1
ATOM 2327 C C . ASN A 1 296 ? -5.170 -4.573 23.738 1.00 97.31 296 ASN A C 1
ATOM 2329 O O . ASN A 1 296 ? -4.520 -4.269 22.740 1.00 97.31 296 ASN A O 1
ATOM 2333 N N . LYS A 1 297 ? -5.102 -5.791 24.286 1.00 96.62 297 LYS A N 1
ATOM 2334 C CA . LYS A 1 297 ? -4.310 -6.887 23.718 1.00 96.62 297 LYS A CA 1
ATOM 2335 C C . LYS A 1 297 ? -4.810 -7.279 22.323 1.00 96.62 297 LYS A C 1
ATOM 2337 O O . LYS A 1 297 ? -4.010 -7.367 21.394 1.00 96.62 297 LYS A O 1
ATOM 2342 N N . ARG A 1 298 ? -6.123 -7.468 22.153 1.00 97.38 298 ARG A N 1
ATOM 2343 C CA . ARG A 1 298 ? -6.745 -7.793 20.851 1.00 97.38 298 ARG A CA 1
ATOM 2344 C C . ARG A 1 298 ? -6.639 -6.647 19.850 1.00 97.38 298 ARG A C 1
ATOM 2346 O O . ARG A 1 298 ? -6.355 -6.863 18.672 1.00 97.38 298 ARG A O 1
ATOM 2353 N N . HIS A 1 299 ? -6.816 -5.418 20.326 1.00 97.62 299 HIS A N 1
ATOM 2354 C CA . HIS A 1 299 ? -6.636 -4.194 19.550 1.00 97.62 299 HIS A CA 1
ATOM 2355 C C . HIS A 1 299 ? -5.201 -4.074 19.027 1.00 97.62 299 HIS A C 1
ATOM 2357 O O . HIS A 1 299 ? -5.007 -3.913 17.822 1.00 97.62 299 HIS A O 1
ATOM 2363 N N . ALA A 1 300 ? -4.199 -4.268 19.889 1.00 97.00 300 ALA A N 1
ATOM 2364 C CA . ALA A 1 300 ? -2.793 -4.274 19.495 1.00 97.00 300 ALA A CA 1
ATOM 2365 C C . ALA A 1 300 ? -2.491 -5.378 18.468 1.00 97.00 300 ALA A C 1
ATOM 2367 O O . ALA A 1 300 ? -1.875 -5.098 17.443 1.00 97.00 300 ALA A O 1
ATOM 2368 N N . ALA A 1 301 ? -2.989 -6.602 18.679 1.00 96.31 301 ALA A N 1
ATOM 2369 C CA . ALA A 1 301 ? -2.837 -7.698 17.719 1.00 96.31 301 ALA A CA 1
ATOM 2370 C C . 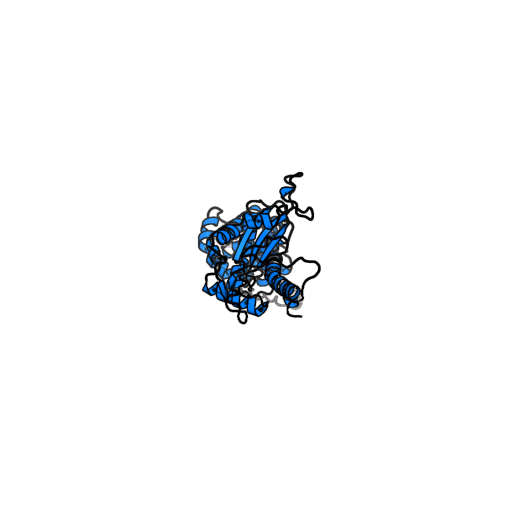ALA A 1 301 ? -3.475 -7.384 16.352 1.00 96.31 301 ALA A C 1
ATOM 2372 O O . ALA A 1 301 ? -2.929 -7.736 15.312 1.00 96.31 301 ALA A O 1
ATOM 2373 N N . THR A 1 302 ? -4.608 -6.680 16.337 1.00 96.94 302 THR A N 1
ATOM 2374 C CA . THR A 1 302 ? -5.271 -6.247 15.095 1.00 96.94 302 THR A CA 1
ATOM 2375 C C . THR A 1 302 ? -4.471 -5.155 14.390 1.00 96.94 302 THR A C 1
ATOM 2377 O O . THR A 1 302 ? -4.319 -5.181 13.170 1.00 96.94 302 THR A O 1
ATOM 2380 N N . ARG A 1 303 ? -3.891 -4.219 15.148 1.00 97.38 303 ARG A N 1
ATOM 2381 C CA . ARG A 1 303 ? -3.004 -3.183 14.606 1.00 97.38 303 ARG A CA 1
ATOM 2382 C C . ARG A 1 303 ? -1.722 -3.736 13.996 1.00 97.38 303 ARG A C 1
ATOM 2384 O O . ARG A 1 303 ? -1.226 -3.152 13.035 1.00 97.38 303 ARG A O 1
ATOM 2391 N N . MET A 1 304 ? -1.216 -4.867 14.486 1.00 96.81 304 MET A N 1
ATOM 2392 C CA . MET A 1 304 ? -0.050 -5.508 13.872 1.00 96.81 304 MET A CA 1
ATOM 2393 C C . MET A 1 304 ? -0.268 -5.784 12.380 1.00 96.81 304 MET A C 1
ATOM 2395 O O . MET A 1 304 ? 0.680 -5.687 11.616 1.00 96.81 304 MET A O 1
ATOM 2399 N N . VAL A 1 305 ? -1.506 -6.030 11.932 1.00 97.06 305 VAL A N 1
ATOM 2400 C CA . VAL A 1 305 ? -1.811 -6.288 10.515 1.00 97.06 305 VAL A CA 1
ATOM 2401 C C . VAL A 1 305 ? -1.429 -5.106 9.616 1.00 97.06 305 VAL A C 1
ATOM 2403 O O . VAL A 1 305 ? -0.732 -5.286 8.617 1.00 97.06 305 VAL A O 1
ATOM 2406 N N . VAL A 1 306 ? -1.835 -3.883 9.973 1.00 97.94 306 VAL A N 1
ATOM 2407 C CA . VAL A 1 306 ? -1.496 -2.683 9.186 1.00 97.94 306 VAL A CA 1
ATOM 2408 C C . VAL A 1 306 ? -0.014 -2.325 9.315 1.00 97.94 306 VAL A C 1
ATOM 2410 O O . VAL A 1 306 ? 0.609 -1.932 8.330 1.00 97.94 306 VAL A O 1
ATOM 2413 N N . GLN A 1 307 ? 0.587 -2.539 10.487 1.00 97.25 307 GLN A N 1
ATOM 2414 C CA . GLN A 1 307 ? 2.020 -2.315 10.699 1.00 97.25 307 GLN A CA 1
ATOM 2415 C C . GLN A 1 307 ? 2.873 -3.269 9.856 1.00 97.25 307 GLN A C 1
ATOM 2417 O O . GLN A 1 307 ? 3.811 -2.830 9.189 1.00 97.25 307 GLN A O 1
ATOM 2422 N N . SER A 1 308 ? 2.510 -4.553 9.817 1.00 96.44 308 SER A N 1
ATOM 2423 C CA . SER A 1 308 ? 3.138 -5.560 8.963 1.00 96.44 308 SER A CA 1
ATOM 2424 C C . SER A 1 308 ? 2.953 -5.237 7.483 1.00 96.44 308 SER A C 1
ATOM 2426 O O . SER A 1 308 ? 3.918 -5.306 6.729 1.00 96.44 308 SER A O 1
ATOM 2428 N N . ALA A 1 309 ? 1.764 -4.802 7.056 1.00 97.56 309 ALA A N 1
ATOM 2429 C CA . ALA A 1 309 ? 1.533 -4.399 5.669 1.00 97.56 309 ALA A CA 1
ATOM 2430 C C . ALA A 1 309 ? 2.417 -3.211 5.247 1.00 97.56 309 ALA A C 1
ATOM 2432 O O . ALA A 1 309 ? 3.015 -3.230 4.171 1.00 97.56 309 ALA A O 1
ATOM 2433 N N . LEU A 1 310 ? 2.553 -2.192 6.102 1.00 97.50 310 LEU A N 1
ATOM 2434 C CA . LEU A 1 310 ? 3.415 -1.031 5.853 1.00 97.50 310 LEU A CA 1
ATOM 2435 C C . LEU A 1 310 ? 4.908 -1.395 5.873 1.00 97.50 310 LEU A C 1
ATOM 2437 O O . LEU A 1 310 ? 5.679 -0.874 5.060 1.00 97.50 310 LEU A O 1
ATOM 2441 N N . ALA A 1 311 ? 5.322 -2.296 6.767 1.00 95.75 311 ALA A N 1
ATOM 2442 C CA . ALA A 1 311 ? 6.685 -2.818 6.807 1.00 95.75 311 ALA A CA 1
ATOM 2443 C C . ALA A 1 311 ? 7.015 -3.602 5.527 1.00 95.75 311 ALA A C 1
ATOM 2445 O O . ALA A 1 311 ? 8.004 -3.286 4.864 1.00 95.75 311 ALA A O 1
ATOM 2446 N N . ASN A 1 312 ? 6.138 -4.527 5.124 1.00 94.44 312 ASN A N 1
ATOM 2447 C CA . ASN A 1 312 ? 6.268 -5.310 3.894 1.00 94.44 312 ASN A CA 1
ATOM 2448 C C . ASN A 1 312 ? 6.286 -4.406 2.655 1.00 94.44 312 ASN A C 1
ATOM 2450 O O . ASN A 1 312 ? 7.088 -4.614 1.749 1.00 94.44 312 ASN A O 1
ATOM 2454 N N . LEU A 1 313 ? 5.463 -3.351 2.624 1.00 96.31 313 LEU A N 1
ATOM 2455 C CA . LEU A 1 313 ? 5.471 -2.364 1.542 1.00 96.31 313 LEU A CA 1
ATOM 2456 C C . LEU A 1 313 ? 6.857 -1.720 1.387 1.00 96.31 313 LEU A C 1
ATOM 2458 O O . LEU A 1 313 ? 7.388 -1.654 0.280 1.00 96.31 313 LEU A O 1
ATOM 2462 N N . LYS A 1 314 ? 7.465 -1.258 2.485 1.00 94.62 314 LYS A N 1
ATOM 2463 C CA . LYS A 1 314 ? 8.798 -0.633 2.460 1.00 94.62 314 LYS A CA 1
ATOM 2464 C C . LYS A 1 314 ? 9.910 -1.634 2.164 1.00 94.62 314 LYS A C 1
ATOM 2466 O O . LYS A 1 314 ? 10.871 -1.301 1.477 1.00 94.62 314 LYS A O 1
ATOM 2471 N N . GLU A 1 315 ? 9.808 -2.848 2.688 1.00 92.44 315 GLU A N 1
ATOM 2472 C CA . GLU A 1 315 ? 10.788 -3.895 2.424 1.00 92.44 315 GLU A CA 1
ATOM 2473 C C . GLU A 1 315 ? 10.744 -4.363 0.969 1.00 92.44 315 GLU A C 1
ATOM 2475 O O . GLU A 1 315 ? 11.786 -4.579 0.345 1.00 92.44 315 GLU A O 1
ATOM 2480 N N . ARG A 1 316 ? 9.560 -4.466 0.376 1.00 92.25 316 ARG A N 1
ATOM 2481 C CA . ARG A 1 316 ? 9.436 -4.847 -1.024 1.00 92.25 316 ARG A CA 1
ATOM 2482 C C . ARG A 1 316 ? 9.893 -3.715 -1.935 1.00 92.25 316 ARG A C 1
ATOM 2484 O O . ARG A 1 316 ? 10.800 -3.894 -2.750 1.00 92.25 316 ARG A O 1
ATOM 2491 N N . TRP A 1 317 ? 9.344 -2.526 -1.731 1.00 94.69 317 TRP A N 1
ATOM 2492 C CA . TRP A 1 317 ? 9.613 -1.352 -2.551 1.00 94.69 317 TRP A CA 1
ATOM 2493 C C . TRP A 1 317 ? 10.658 -0.469 -1.876 1.00 94.69 317 TRP A C 1
ATOM 2495 O O . TRP A 1 317 ? 10.329 0.516 -1.214 1.00 94.69 317 TRP A O 1
ATOM 2505 N N . GLN A 1 318 ? 11.937 -0.807 -2.053 1.00 92.25 318 GLN A N 1
ATOM 2506 C CA . GLN A 1 318 ? 13.052 -0.113 -1.393 1.00 92.25 318 GLN A CA 1
ATOM 2507 C C . GLN A 1 318 ? 13.122 1.382 -1.730 1.00 92.25 318 GLN A C 1
ATOM 2509 O O . GLN A 1 318 ? 13.649 2.166 -0.938 1.00 92.25 318 GLN A O 1
ATOM 2514 N N . VAL A 1 319 ? 12.503 1.809 -2.839 1.00 91.94 319 VAL A N 1
ATOM 2515 C CA . VAL A 1 319 ? 12.291 3.232 -3.159 1.00 91.94 319 VAL A CA 1
ATOM 2516 C C . VAL A 1 319 ? 11.559 3.999 -2.044 1.00 91.94 319 VAL A C 1
ATOM 2518 O O . VAL A 1 319 ? 11.692 5.215 -1.959 1.00 91.94 319 VAL A O 1
ATOM 2521 N N . LEU A 1 320 ? 10.796 3.307 -1.189 1.00 93.19 320 LEU A N 1
ATOM 2522 C CA . LEU A 1 320 ? 10.063 3.862 -0.047 1.00 93.19 320 LEU A CA 1
ATOM 2523 C C . LEU A 1 320 ? 10.801 3.717 1.295 1.00 93.19 320 LEU A C 1
ATOM 2525 O O . LEU A 1 320 ? 10.396 4.338 2.279 1.00 93.19 320 LEU A O 1
ATOM 2529 N N . LYS A 1 321 ? 11.843 2.879 1.359 1.00 87.88 321 LYS A N 1
ATOM 2530 C CA . LYS A 1 321 ? 12.631 2.628 2.577 1.00 87.88 321 LYS A CA 1
ATOM 2531 C C . LYS A 1 321 ? 13.824 3.574 2.697 1.00 87.88 321 LYS A C 1
ATOM 2533 O O . LYS A 1 321 ? 14.140 4.006 3.802 1.00 87.88 321 LYS A O 1
ATOM 2538 N N . GLY A 1 322 ? 1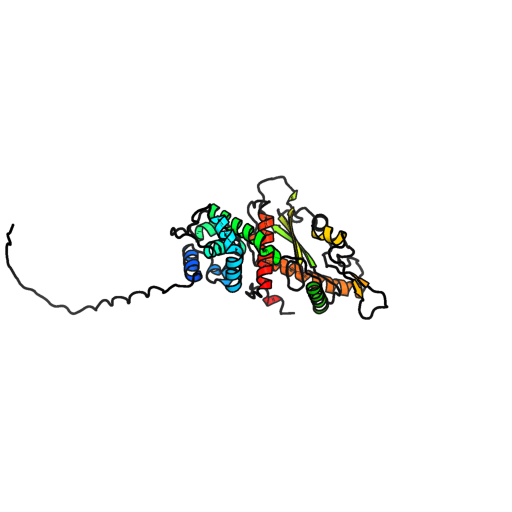4.485 3.872 1.578 1.00 77.88 322 GLY A N 1
ATOM 2539 C CA . GLY A 1 322 ? 15.642 4.766 1.540 1.00 77.88 322 GLY A CA 1
ATOM 2540 C C . GLY A 1 322 ? 15.284 6.246 1.701 1.00 77.88 322 GLY A C 1
ATOM 2541 O O . GLY A 1 322 ? 14.136 6.655 1.534 1.00 77.88 322 GLY A O 1
ATOM 2542 N N . GLU A 1 323 ? 16.295 7.073 1.974 1.00 78.25 323 GLU A N 1
ATOM 2543 C CA . GLU A 1 323 ? 16.149 8.528 1.905 1.00 78.25 323 GLU A CA 1
ATOM 2544 C C . GLU A 1 323 ? 16.115 8.976 0.443 1.00 78.25 323 GLU A C 1
ATOM 2546 O O . GLU A 1 323 ? 17.137 9.030 -0.248 1.00 78.25 323 GLU A O 1
ATOM 2551 N N . LEU A 1 324 ? 14.926 9.322 -0.048 1.00 80.31 324 LEU A N 1
ATOM 2552 C CA . LEU A 1 324 ? 14.786 9.806 -1.414 1.00 80.31 324 LEU A CA 1
ATOM 2553 C C . LEU A 1 324 ? 15.468 11.163 -1.556 1.00 80.31 324 LEU A C 1
ATOM 2555 O O . LEU A 1 324 ? 15.079 12.142 -0.917 1.00 80.31 324 LEU A O 1
ATOM 2559 N N . TRP A 1 325 ? 16.473 11.251 -2.423 1.00 74.56 325 TRP A N 1
ATOM 2560 C CA . TRP A 1 325 ? 17.176 12.507 -2.645 1.00 74.56 325 TRP A CA 1
ATOM 2561 C C . TRP A 1 325 ? 16.361 13.448 -3.535 1.00 74.56 325 TRP A C 1
ATOM 2563 O O . TRP A 1 325 ? 16.166 13.176 -4.720 1.00 74.56 325 TRP A O 1
ATOM 2573 N N . ARG A 1 326 ? 15.896 14.566 -2.959 1.00 72.81 326 ARG A N 1
ATOM 2574 C CA . ARG A 1 326 ? 15.135 15.629 -3.640 1.00 72.81 326 ARG A CA 1
ATOM 2575 C C . ARG A 1 326 ? 13.984 15.102 -4.520 1.00 72.81 326 ARG A C 1
ATOM 2577 O O . ARG A 1 326 ? 13.938 15.420 -5.712 1.00 72.81 326 ARG A O 1
ATOM 2584 N N . PRO A 1 327 ? 13.050 14.303 -3.975 1.00 77.25 327 PRO A N 1
ATOM 2585 C CA . PRO A 1 327 ? 11.927 13.825 -4.756 1.00 77.25 327 PRO A CA 1
ATOM 2586 C C . PRO A 1 327 ? 11.051 15.002 -5.184 1.00 77.25 327 PRO A C 1
ATOM 2588 O O . PRO A 1 327 ? 10.855 15.975 -4.450 1.00 77.25 327 PRO A O 1
ATOM 2591 N N . ASP A 1 328 ? 10.484 14.888 -6.379 1.00 83.75 328 ASP A N 1
ATOM 2592 C CA . ASP A 1 328 ? 9.389 15.754 -6.788 1.00 83.75 328 ASP A CA 1
ATOM 2593 C C . ASP A 1 328 ? 8.188 15.465 -5.874 1.00 83.75 328 ASP A C 1
ATOM 2595 O O . ASP A 1 328 ? 7.645 14.355 -5.862 1.00 83.75 328 ASP A O 1
ATOM 2599 N N . LYS A 1 329 ? 7.789 16.476 -5.098 1.00 83.19 329 LYS A N 1
ATOM 2600 C CA . LYS A 1 329 ? 6.731 16.385 -4.082 1.00 83.19 329 LYS A CA 1
ATOM 2601 C C . LYS A 1 329 ? 5.358 16.061 -4.675 1.00 83.19 329 LYS A C 1
ATOM 2603 O O . LYS A 1 329 ? 4.496 15.581 -3.950 1.00 83.19 329 LYS A O 1
ATOM 2608 N N . HIS A 1 330 ? 5.155 16.281 -5.974 1.00 86.38 330 HIS A N 1
ATOM 2609 C CA . HIS A 1 330 ? 3.931 15.907 -6.683 1.00 86.38 330 HIS A CA 1
ATOM 2610 C C . HIS A 1 330 ? 4.003 14.491 -7.267 1.00 86.38 330 HIS A C 1
ATOM 2612 O O . HIS A 1 330 ? 2.969 13.856 -7.474 1.00 86.38 330 HIS A O 1
ATOM 2618 N N . ARG A 1 331 ? 5.210 13.970 -7.522 1.00 90.44 331 ARG A N 1
ATOM 2619 C CA . ARG A 1 331 ? 5.405 12.607 -8.045 1.00 90.44 331 ARG A CA 1
ATOM 2620 C C . ARG A 1 331 ? 5.504 11.556 -6.952 1.00 90.44 331 ARG A C 1
ATOM 2622 O O . ARG A 1 331 ? 5.033 10.444 -7.161 1.00 90.44 331 ARG A O 1
ATOM 2629 N N . LEU A 1 332 ? 6.101 11.880 -5.806 1.00 91.81 332 LEU A N 1
ATOM 2630 C CA . LEU A 1 332 ? 6.261 10.925 -4.708 1.00 91.81 332 LEU A CA 1
ATOM 2631 C C . LEU A 1 332 ? 4.931 10.325 -4.211 1.00 91.81 332 LEU A C 1
ATOM 2633 O O . LEU A 1 332 ? 4.869 9.102 -4.101 1.00 91.81 332 LEU A O 1
ATOM 2637 N N . PRO A 1 333 ? 3.847 11.101 -4.007 1.00 94.88 333 PRO A N 1
ATOM 2638 C CA . PRO A 1 333 ? 2.556 10.541 -3.599 1.00 94.88 333 PRO A CA 1
ATOM 2639 C C . PRO A 1 333 ? 2.044 9.468 -4.569 1.00 94.88 333 PRO A C 1
ATOM 2641 O O . PRO A 1 333 ? 1.513 8.443 -4.144 1.00 94.88 333 PRO A O 1
ATOM 2644 N N . ARG A 1 334 ? 2.281 9.680 -5.870 1.00 96.12 334 ARG A N 1
ATOM 2645 C CA . ARG A 1 334 ? 1.908 8.776 -6.968 1.00 96.12 334 ARG A CA 1
ATOM 2646 C C . ARG A 1 334 ? 2.793 7.530 -7.026 1.00 96.12 334 ARG A C 1
ATOM 2648 O O . ARG A 1 334 ? 2.295 6.432 -7.240 1.00 96.12 334 ARG A O 1
ATOM 2655 N N . ILE A 1 335 ? 4.094 7.665 -6.746 1.00 95.62 335 ILE A N 1
ATOM 2656 C CA . ILE A 1 335 ? 5.000 6.514 -6.564 1.00 95.62 335 ILE A CA 1
ATOM 2657 C C . ILE A 1 335 ? 4.525 5.644 -5.394 1.00 95.62 335 ILE A C 1
ATOM 2659 O O . ILE A 1 335 ? 4.428 4.428 -5.544 1.00 95.62 335 ILE A O 1
ATOM 2663 N N . ILE A 1 336 ? 4.207 6.259 -4.250 1.00 96.75 336 ILE A N 1
ATOM 2664 C CA . ILE A 1 336 ? 3.705 5.552 -3.064 1.00 96.75 336 ILE A CA 1
ATOM 2665 C C . ILE A 1 336 ? 2.414 4.801 -3.406 1.00 96.75 336 ILE A C 1
ATOM 2667 O O . ILE A 1 336 ? 2.314 3.600 -3.164 1.00 96.75 336 ILE A O 1
ATOM 2671 N N . TYR A 1 337 ? 1.455 5.490 -4.027 1.00 97.44 337 TYR A N 1
ATOM 2672 C CA . TYR A 1 337 ? 0.178 4.902 -4.421 1.00 97.44 337 TYR A CA 1
ATOM 2673 C C . TYR A 1 337 ? 0.352 3.739 -5.413 1.00 97.44 337 TYR A C 1
ATOM 2675 O O . TYR A 1 337 ? -0.257 2.684 -5.239 1.00 97.44 337 TYR A O 1
ATOM 2683 N N . ALA A 1 338 ? 1.250 3.873 -6.394 1.00 97.50 338 ALA A N 1
ATOM 2684 C CA . ALA A 1 338 ? 1.604 2.791 -7.309 1.00 97.50 338 ALA A CA 1
ATOM 2685 C C . ALA A 1 338 ? 2.185 1.565 -6.585 1.00 97.50 338 ALA A C 1
ATOM 2687 O O . ALA A 1 338 ? 1.823 0.441 -6.917 1.00 97.50 338 ALA A O 1
ATOM 2688 N N . CYS A 1 339 ? 3.030 1.753 -5.568 1.00 97.62 339 CYS A N 1
ATOM 2689 C CA . CYS A 1 339 ? 3.556 0.643 -4.765 1.00 97.62 339 CYS A CA 1
ATOM 2690 C C . CYS A 1 339 ? 2.437 -0.083 -3.992 1.00 97.62 339 CYS A C 1
ATOM 2692 O O . CYS A 1 339 ? 2.420 -1.316 -3.946 1.00 97.62 339 CYS A O 1
ATOM 2694 N N . CYS A 1 340 ? 1.462 0.651 -3.442 1.00 98.12 340 CYS A N 1
ATOM 2695 C CA . CYS A 1 340 ? 0.273 0.052 -2.822 1.00 98.12 340 CYS A CA 1
ATOM 2696 C C . CYS A 1 340 ? -0.553 -0.753 -3.843 1.00 98.12 340 CYS A C 1
ATOM 2698 O O . CYS A 1 340 ? -0.958 -1.876 -3.551 1.00 98.12 340 CYS A O 1
ATOM 2700 N N . LEU A 1 341 ? -0.754 -0.221 -5.058 1.00 98.06 341 LEU A N 1
ATOM 2701 C CA . LEU A 1 341 ? -1.453 -0.920 -6.145 1.00 98.06 341 LEU A CA 1
ATOM 2702 C C . LEU A 1 341 ? -0.746 -2.218 -6.547 1.00 98.06 341 LEU A C 1
ATOM 2704 O O . LEU A 1 341 ? -1.394 -3.257 -6.629 1.00 98.06 341 LEU A O 1
ATOM 2708 N N . LEU A 1 342 ? 0.573 -2.174 -6.760 1.00 97.75 342 LEU A N 1
ATOM 2709 C CA . LEU A 1 342 ? 1.363 -3.366 -7.081 1.00 97.75 342 LEU A CA 1
ATOM 2710 C C . LEU A 1 342 ? 1.247 -4.418 -5.974 1.00 97.75 342 LEU A C 1
ATOM 2712 O O . LEU A 1 342 ? 1.089 -5.598 -6.273 1.00 97.75 342 LEU A O 1
ATOM 2716 N N . THR A 1 343 ? 1.271 -3.991 -4.708 1.00 97.06 343 THR A N 1
ATOM 2717 C CA . THR A 1 343 ? 1.107 -4.891 -3.554 1.00 97.06 343 THR A CA 1
ATOM 2718 C C . THR A 1 343 ? -0.249 -5.583 -3.561 1.00 97.06 343 THR A C 1
ATOM 2720 O O . THR A 1 343 ? -0.308 -6.801 -3.427 1.00 97.06 343 THR A O 1
ATOM 2723 N N . ASN A 1 344 ? -1.331 -4.851 -3.827 1.00 97.69 344 ASN A N 1
ATOM 2724 C CA . ASN A 1 344 ? -2.654 -5.460 -3.954 1.00 97.69 344 ASN A CA 1
ATOM 2725 C C . ASN A 1 344 ? -2.762 -6.408 -5.158 1.00 97.69 344 ASN A C 1
ATOM 2727 O O . ASN A 1 344 ? -3.382 -7.456 -5.028 1.00 97.69 344 ASN A O 1
ATOM 2731 N N . ILE A 1 345 ? -2.144 -6.084 -6.302 1.00 97.19 345 ILE A N 1
ATOM 2732 C CA . ILE A 1 345 ? -2.104 -6.985 -7.470 1.00 97.19 345 ILE A CA 1
ATOM 2733 C C . ILE A 1 345 ? -1.415 -8.305 -7.113 1.00 97.19 345 ILE A C 1
ATOM 2735 O O . ILE A 1 345 ? -1.893 -9.369 -7.494 1.00 97.19 345 ILE A O 1
ATOM 2739 N N . MET A 1 346 ? -0.306 -8.246 -6.374 1.00 95.56 346 MET A N 1
ATOM 2740 C CA . MET A 1 346 ? 0.389 -9.448 -5.908 1.00 95.56 346 MET A CA 1
ATOM 2741 C C . MET A 1 346 ? -0.494 -10.284 -4.979 1.00 95.56 346 MET A C 1
ATOM 2743 O O . MET A 1 346 ? -0.549 -11.499 -5.140 1.00 95.56 346 MET A O 1
ATOM 2747 N N . ILE A 1 347 ? -1.238 -9.644 -4.071 1.00 95.00 347 ILE A N 1
ATOM 2748 C CA . ILE A 1 347 ? -2.211 -10.330 -3.208 1.00 95.00 347 ILE A CA 1
ATOM 2749 C C . ILE A 1 347 ? -3.319 -10.986 -4.050 1.00 95.00 347 ILE A C 1
ATOM 2751 O O . ILE A 1 347 ? -3.620 -12.156 -3.845 1.00 95.00 347 ILE A O 1
ATOM 2755 N N . ASP A 1 348 ? -3.882 -10.276 -5.034 1.00 94.50 348 ASP A N 1
ATOM 2756 C CA . ASP A 1 348 ? -4.939 -10.797 -5.919 1.00 94.50 348 ASP A CA 1
ATOM 2757 C C . ASP A 1 348 ? -4.513 -12.012 -6.740 1.00 94.50 348 ASP A C 1
ATOM 2759 O O . ASP A 1 348 ? -5.334 -12.863 -7.080 1.00 94.50 348 ASP A O 1
ATOM 2763 N N . LEU A 1 349 ? -3.234 -12.078 -7.103 1.00 94.88 349 LEU A N 1
ATOM 2764 C CA . LEU A 1 349 ? -2.682 -13.175 -7.892 1.00 94.88 349 LEU A CA 1
ATOM 2765 C C . LEU A 1 349 ? -2.111 -14.309 -7.039 1.00 94.88 349 LEU A C 1
ATOM 2767 O O . LEU A 1 349 ? -1.599 -15.272 -7.628 1.00 94.88 349 LEU A O 1
ATOM 2771 N N . GLU A 1 350 ? -2.239 -14.197 -5.711 1.00 91.56 350 GLU A N 1
ATOM 2772 C CA . GLU A 1 350 ? -1.696 -15.111 -4.702 1.00 91.56 350 GLU A CA 1
ATOM 2773 C C . GLU A 1 350 ? -0.178 -15.293 -4.864 1.00 91.56 350 GLU A C 1
ATOM 2775 O O . GLU A 1 350 ? 0.360 -16.401 -4.842 1.00 91.56 350 GLU A O 1
ATOM 2780 N N . ASP A 1 351 ? 0.526 -14.181 -5.090 1.00 86.81 351 ASP A N 1
ATOM 2781 C CA . ASP A 1 351 ? 1.962 -14.181 -5.335 1.00 86.81 351 ASP A CA 1
ATOM 2782 C C . ASP A 1 351 ? 2.742 -14.434 -4.039 1.00 86.81 351 ASP A C 1
ATOM 2784 O O . ASP A 1 351 ? 2.998 -13.534 -3.236 1.00 86.81 351 ASP A O 1
ATOM 2788 N N . ALA A 1 352 ? 3.114 -15.696 -3.844 1.00 76.25 352 ALA A N 1
ATOM 2789 C CA . ALA A 1 352 ? 3.816 -16.172 -2.664 1.00 76.25 352 ALA A CA 1
ATOM 2790 C C . ALA A 1 352 ? 5.344 -16.007 -2.738 1.00 76.25 352 ALA A C 1
ATOM 2792 O O . ALA A 1 352 ? 6.042 -16.663 -1.959 1.00 76.25 352 ALA A O 1
ATOM 2793 N N . VAL A 1 353 ? 5.890 -15.174 -3.642 1.00 68.25 353 VAL A N 1
ATOM 2794 C CA . VAL A 1 353 ? 7.331 -14.868 -3.638 1.00 68.25 353 VAL A CA 1
ATOM 2795 C C . VAL A 1 353 ? 7.691 -14.277 -2.274 1.00 68.25 353 VAL A C 1
ATOM 2797 O O . VAL A 1 353 ? 7.334 -13.144 -1.930 1.00 68.25 353 VAL A O 1
ATOM 2800 N N . ARG A 1 354 ? 8.331 -15.125 -1.461 1.00 53.09 354 ARG A N 1
ATOM 2801 C CA . ARG A 1 354 ? 8.684 -14.860 -0.070 1.00 53.09 354 ARG A CA 1
ATOM 2802 C C . ARG A 1 354 ? 9.749 -13.773 -0.047 1.00 53.09 354 ARG A C 1
ATOM 2804 O O . ARG A 1 354 ? 10.900 -14.034 -0.389 1.00 53.09 354 ARG A O 1
ATOM 2811 N N . ASP A 1 355 ? 9.381 -12.585 0.425 1.00 52.31 355 ASP A N 1
ATOM 2812 C CA . ASP A 1 355 ? 10.367 -11.694 1.032 1.00 52.31 355 ASP A CA 1
ATOM 2813 C C . ASP A 1 355 ? 10.927 -12.455 2.245 1.00 52.31 355 ASP A C 1
ATOM 2815 O O . ASP A 1 355 ? 10.161 -13.003 3.044 1.00 52.31 355 ASP A O 1
ATOM 2819 N N . GLY A 1 356 ? 12.252 -12.579 2.348 1.00 42.12 356 GLY A N 1
ATOM 2820 C CA . GLY A 1 356 ? 12.954 -13.470 3.287 1.00 42.12 356 GLY A CA 1
ATOM 2821 C C . GLY A 1 356 ? 12.731 -13.205 4.785 1.00 42.12 356 GLY A C 1
ATOM 2822 O O . GLY A 1 356 ? 13.480 -13.729 5.604 1.00 42.12 356 GLY A O 1
ATOM 2823 N N . MET A 1 357 ? 11.725 -12.417 5.161 1.00 40.16 357 MET A N 1
ATOM 2824 C CA . MET A 1 357 ? 11.499 -11.918 6.513 1.00 40.16 357 MET A CA 1
ATOM 2825 C C . MET A 1 357 ? 10.245 -12.489 7.202 1.00 40.16 357 MET A C 1
ATOM 2827 O O . MET A 1 357 ? 10.147 -12.422 8.425 1.00 40.16 357 MET A O 1
ATOM 2831 N N . LEU A 1 358 ? 9.322 -13.141 6.477 1.00 36.88 358 LEU A N 1
ATOM 2832 C CA . LEU A 1 358 ? 8.130 -13.756 7.097 1.00 36.88 358 LEU A CA 1
ATOM 2833 C C . LEU A 1 358 ? 8.408 -15.070 7.853 1.00 36.88 358 LEU A C 1
ATOM 2835 O O . LEU A 1 358 ? 7.528 -15.571 8.543 1.00 36.88 358 LEU A O 1
ATOM 2839 N N . ALA A 1 359 ? 9.635 -15.599 7.819 1.00 31.56 359 ALA A N 1
ATOM 2840 C CA . ALA A 1 359 ? 10.002 -16.791 8.592 1.00 31.56 359 ALA A CA 1
ATOM 2841 C C . ALA A 1 359 ? 10.058 -16.563 10.122 1.00 31.56 359 ALA A C 1
ATOM 2843 O O . ALA A 1 359 ? 10.256 -17.520 10.866 1.00 31.56 359 ALA A O 1
ATOM 2844 N N . LEU A 1 360 ? 9.892 -15.325 10.605 1.00 31.94 360 LEU A N 1
ATOM 2845 C CA . LEU A 1 360 ? 9.949 -14.993 12.036 1.00 31.94 360 LEU A CA 1
ATOM 2846 C C . LEU A 1 360 ? 8.579 -14.820 12.708 1.00 31.94 360 LEU A C 1
ATOM 2848 O O . LEU A 1 360 ? 8.540 -14.666 13.924 1.00 31.94 360 LEU A O 1
ATOM 2852 N N . LEU A 1 361 ? 7.470 -14.870 11.962 1.00 35.25 361 LEU A N 1
ATOM 2853 C CA . LEU A 1 361 ? 6.118 -14.787 12.540 1.00 35.25 361 LEU A CA 1
ATOM 2854 C C . LEU A 1 361 ? 5.399 -16.144 12.632 1.00 35.25 361 LEU A C 1
ATOM 2856 O O . LEU A 1 361 ? 4.364 -16.224 13.280 1.00 35.25 361 LEU A O 1
ATOM 2860 N N . ASP A 1 362 ? 5.989 -17.217 12.090 1.00 29.55 362 ASP A N 1
ATOM 2861 C CA . ASP A 1 362 ? 5.526 -18.604 12.286 1.00 29.55 362 ASP A CA 1
ATOM 2862 C C . ASP A 1 362 ? 6.163 -19.287 13.518 1.00 29.55 362 ASP A C 1
ATOM 2864 O O . ASP A 1 362 ? 6.031 -20.496 13.717 1.00 29.55 362 ASP A O 1
ATOM 2868 N N . ILE A 1 363 ? 6.862 -18.528 14.371 1.00 32.72 363 ILE A N 1
ATOM 2869 C CA . ILE A 1 363 ? 7.374 -19.011 15.659 1.00 32.72 363 ILE A CA 1
ATOM 2870 C C . ILE A 1 363 ? 6.987 -18.008 16.746 1.00 32.72 363 ILE A C 1
ATOM 2872 O O . ILE A 1 363 ? 7.799 -17.172 17.134 1.00 32.72 363 ILE A O 1
ATOM 2876 N N . THR A 1 364 ? 5.744 -18.060 17.225 1.00 32.19 364 THR A N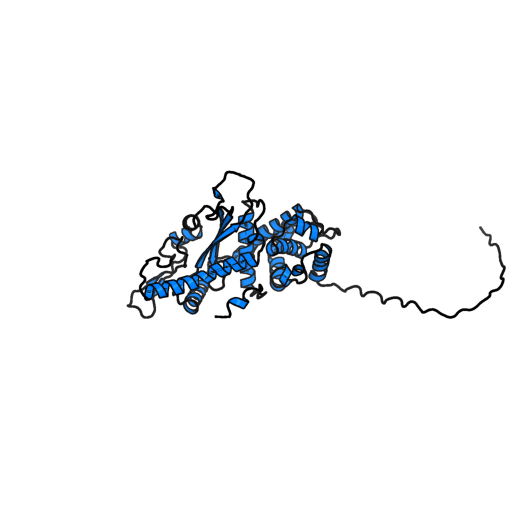 1
ATOM 2877 C CA . THR A 1 364 ? 5.401 -18.051 18.666 1.00 32.19 364 THR A CA 1
ATOM 2878 C C . THR A 1 364 ? 3.909 -18.223 18.897 1.00 32.19 364 THR A C 1
ATOM 2880 O O . THR A 1 364 ? 3.115 -17.479 18.283 1.00 32.19 364 THR A O 1
#

Secondary structure (DSSP, 8-state):
------------------------PPPPPPP-SS--HHHHHHHHHHTT---GGGSSHHHHHSS-HHHHHHHHHHHHHHHHHHHGGG---B-TT-PBP-HHHHHHHHHHHHHH---HHHHHHHHT--HHHHHHHHHHHHHHHHHHSGGGS-PPPHHHHHHHHHHHHHHH--TTEEEEEEEEEEEEE--S-TT-GGGB-TTS-BEEEEEEEE-TTS-EEEEEEEEETTS-HHHHHHHSHHHHHHHTTSSS--EEEPTTS-TT-EEE-EEE--TTSPPBTTEE-----SS--HHHHHHHHHHHHHHHHHHHHHHHHHHH-GGGTS-EES--TTTHHHHHHHHHHHHHHHHHTT-----TTGGGSS--

Sequence (364 aa):
MAPLRGANRRKRKPERSLPAQAQAQAPPVPQPLAGDWWDAFSRRLAAGQPSEECQNFETAFKMSRKTFDYLCSLIKGDFTRKTQSFRNFRFGDKVILGVEDQVAVALLRLTTGESLLSIGTCFGMNHSAISNITWRFIECLEERATCHLKWPDPEEMATIKAKFERNQGLPNCCGAIDTTHILMCSSAQPNSNVWLDGENKNSMVLQTVVDPDMRFRDVVSGWPGSLDDSCILRTSCFYRLCQKGSRLTGQMELPGESAGSMVREYIVGDPSYPLLPWLMTPYQEHCLSSEKVEFNKRHAATRMVVQSALANLKERWQVLKGELWRPDKHRLPRIIYACCLLTNIMIDLEDAVRDGMLALLDIT

Organism: Panicum miliaceum (NCBI:txid4540)

Mean predicted aligned error: 10.76 Å

Solvent-accessible surface area (backbone atoms only — not comparable to full-atom values): 20845 Å² total; per-residue (Å²): 138,85,86,91,84,84,85,88,86,92,84,84,86,90,84,90,80,86,88,83,72,84,78,75,75,74,75,80,76,79,76,75,77,82,68,58,68,61,66,59,50,44,52,49,39,55,74,34,72,61,64,82,59,56,77,42,68,46,65,33,57,65,39,43,69,70,56,52,54,48,53,48,64,68,30,44,69,61,40,50,63,70,46,55,84,62,68,64,61,38,39,61,88,65,48,65,57,53,69,63,54,41,51,49,56,30,41,37,43,38,31,64,35,57,54,50,60,58,57,13,54,25,45,50,33,58,39,68,55,53,52,49,45,32,49,48,49,43,56,31,43,62,73,64,42,48,82,55,51,47,71,71,52,76,70,56,40,53,53,42,16,54,47,31,27,73,76,40,68,39,75,49,30,64,32,12,42,51,72,48,74,32,43,35,44,72,84,86,52,96,80,59,66,58,28,28,27,98,84,73,43,39,21,35,29,35,39,37,32,19,32,84,85,45,37,54,38,44,79,49,56,61,42,45,24,52,60,54,66,40,60,55,44,69,72,33,68,65,46,55,34,40,76,70,60,76,40,63,71,53,73,42,75,53,87,92,56,70,95,80,52,66,44,50,19,24,29,39,36,52,79,75,42,71,77,49,93,42,31,46,45,60,84,83,65,94,81,65,52,75,67,53,48,52,47,36,53,30,50,51,58,44,42,46,38,31,52,50,34,54,48,50,50,28,67,54,29,22,49,49,60,43,69,33,75,62,65,56,74,81,52,49,33,51,53,54,50,41,53,52,38,54,52,25,49,35,61,75,68,66,54,75,61,70,65,92,68,65,80,66,72,81,68,125

Radius of gyration: 29.84 Å; Cα contacts (8 Å, |Δi|>4): 508; chains: 1; bounding box: 96×63×112 Å